Protein AF-0000000068601979 (afdb_homodimer)

Radius of gyration: 23.64 Å; Cα contacts (8 Å, |Δi|>4): 705; chains: 2; bounding box: 54×87×66 Å

Organism: Ostreococcus tauri (NCBI:txid70448)

Nearest PDB structures (foldseek):
  5e9t-assembly1_A  TM=6.231E-01  e=7.386E-01  Streptococcus gordonii
  7tif-assembly1_A  TM=6.369E-01  e=4.842E+00  Saccharomyces cerevisiae
  2af5-assembly1_A  TM=5.342E-01  e=9.063E+00  Borreliella burgdorferi
  7mni-assembly2_C  TM=3.123E-01  e=6.222E+00  Homo sapiens
  5ft1-assembly3_K  TM=1.412E-01  e=2.144E+00  Phikzvirus phiKZ

Secondary structure (DSSP, 8-state):
--------------HHHHHHHHHTTPBTT-HHHHHHHHHHHHHHHS--GGGEEEETTTEEEEEEGGGTEEEEEETTEEEEEEEE-TT-SSSPPPP-SPPSSTT--TT-BHHHHHHHH-S-SEEEEETTEEEEEEGGGTEEEEES-SSTT-TTPBEEEEEEE-TT--/--------------HHHHHHHHHTTPBTT-HHHHHHHHHHHHHHHS--GGGEEEETTTEEEEEEGGGTEEEEEETTEEEEEEEE-TT-SSSPPPP-SPPSSTT--TT-BHHHHHHHH-S-SEEEEETTEEEEEEGGGTEEEEES-SSTT-TTPBEEEEEEE-TT--

Foldseek 3Di:
DPPPPPVPPPPPDDQLRVLVVQPVPPDDPDPSVVSNVVVVLVVLQPQDPVQWDDDPDFWIWGDRQAQQWIFIGGNNHTFKIKGFDCPAPPNHDHHDDDDPFPQDDQFDFQLSCCVRPNAAPDKDDADQWIKGHRLCQQKMWIWRDRDPVCRRTGTGMMMGGDSPDD/DPPPPPVPPPPPDDQLRVLVVQPVPPDDPDPSVVSNVVVVLVVLLPQDPPQWDDDPDFWIWRDRQAQQWIFIGGNNHTFKIKGFDCPAPPNHDHHDDDDPFPQDDQFDFQLSCCVRPNAAPDKDDADQWIKGHRLCQQKMWIWRDRDPVCRRTGTGMMMGGDSPDD

Structure (mmCIF, N/CA/C/O backbone):
data_AF-0000000068601979-model_v1
#
loop_
_entity.id
_entity.type
_entity.pdbx_description
1 polymer 'Unnamed product'
#
loop_
_atom_site.group_PDB
_atom_site.id
_atom_site.type_symbol
_atom_site.label_atom_id
_atom_site.label_alt_id
_atom_site.label_comp_id
_atom_site.label_asym_id
_atom_site.label_entity_id
_atom_site.label_seq_id
_atom_site.pdbx_PDB_ins_code
_atom_site.Cartn_x
_atom_site.Cartn_y
_atom_site.Cartn_z
_atom_site.occupancy
_atom_site.B_iso_or_equiv
_atom_site.auth_seq_id
_atom_site.auth_comp_id
_atom_site.auth_asym_id
_atom_site.auth_atom_id
_atom_site.pdbx_PDB_model_num
ATOM 1 N N . MET A 1 1 ? 12.945 53.031 0.094 1 30.19 1 MET A N 1
ATOM 2 C CA . MET A 1 1 ? 13.641 51.781 -0.187 1 30.19 1 MET A CA 1
ATOM 3 C C . MET A 1 1 ? 12.664 50.594 -0.219 1 30.19 1 MET A C 1
ATOM 5 O O . MET A 1 1 ? 12.008 50.312 0.781 1 30.19 1 MET A O 1
ATOM 9 N N . GLU A 1 2 ? 12.008 50.219 -1.319 1 33.97 2 GLU A N 1
ATOM 10 C CA . GLU A 1 2 ? 10.938 49.25 -1.507 1 33.97 2 GLU A CA 1
ATOM 11 C C . GLU A 1 2 ? 11.43 47.844 -1.188 1 33.97 2 GLU A C 1
ATOM 13 O O . GLU A 1 2 ? 12.477 47.406 -1.682 1 33.97 2 GLU A O 1
ATOM 18 N N . LEU A 1 3 ? 11.242 47.344 0.011 1 37.44 3 LEU A N 1
ATOM 19 C CA . LEU A 1 3 ? 11.734 46.031 0.448 1 37.44 3 LEU A CA 1
ATOM 20 C C . LEU A 1 3 ? 11.336 44.938 -0.545 1 37.44 3 LEU A C 1
ATOM 22 O O . LEU A 1 3 ? 10.211 44.938 -1.045 1 37.44 3 LEU A O 1
ATOM 26 N N . PRO A 1 4 ? 12.273 44.438 -1.347 1 39.09 4 PRO A N 1
ATOM 27 C CA . PRO A 1 4 ? 11.938 43.406 -2.334 1 39.09 4 PRO A CA 1
ATOM 28 C C . PRO A 1 4 ? 11.094 42.281 -1.746 1 39.09 4 PRO A C 1
ATOM 30 O O . PRO A 1 4 ? 11.258 41.906 -0.58 1 39.09 4 PRO A O 1
ATOM 33 N N . SER A 1 5 ? 9.789 42.219 -2.018 1 35.78 5 SER A N 1
ATOM 34 C CA . SER A 1 5 ? 8.812 41.219 -1.661 1 35.78 5 SER A CA 1
ATOM 35 C C . SER A 1 5 ? 9.344 39.812 -1.979 1 35.78 5 SER A C 1
ATOM 37 O O . SER A 1 5 ? 9.461 39.438 -3.148 1 35.78 5 SER A O 1
ATOM 39 N N . THR A 1 6 ? 10.57 39.469 -1.512 1 39.44 6 THR A N 1
ATOM 40 C CA . THR A 1 6 ? 11.047 38.094 -1.752 1 39.44 6 THR A CA 1
ATOM 41 C C . THR A 1 6 ? 9.906 37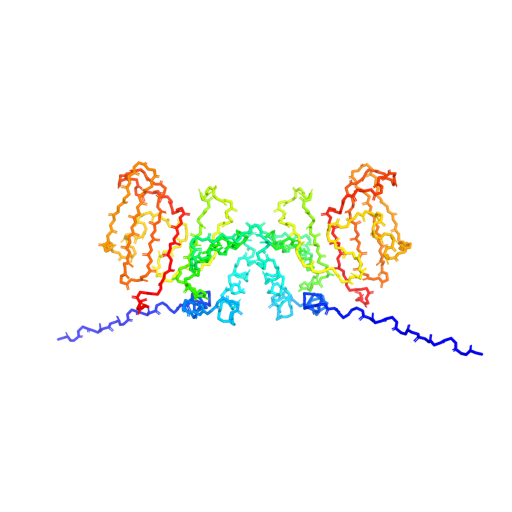.094 -1.61 1 39.44 6 THR A C 1
ATOM 43 O O . THR A 1 6 ? 9.367 36.906 -0.518 1 39.44 6 THR A O 1
ATOM 46 N N . SER A 1 7 ? 8.984 37.094 -2.527 1 38.97 7 SER A N 1
ATOM 47 C CA . SER A 1 7 ? 7.926 36.094 -2.639 1 38.97 7 SER A CA 1
ATOM 48 C C . SER A 1 7 ? 8.43 34.719 -2.266 1 38.97 7 SER A C 1
ATOM 50 O O . SER A 1 7 ? 9.375 34.188 -2.875 1 38.97 7 SER A O 1
ATOM 52 N N . GLU A 1 8 ? 8.57 34.344 -1.036 1 42.28 8 GLU A N 1
ATOM 53 C CA . GLU A 1 8 ? 8.961 33.031 -0.543 1 42.28 8 GLU A CA 1
ATOM 54 C C . GLU A 1 8 ? 8.414 31.922 -1.446 1 42.28 8 GLU A C 1
ATOM 56 O O . GLU A 1 8 ? 7.277 32 -1.905 1 42.28 8 GLU A O 1
ATOM 61 N N . PRO A 1 9 ? 9.18 31.297 -2.242 1 42.47 9 PRO A N 1
ATOM 62 C CA . PRO A 1 9 ? 8.758 30.219 -3.152 1 42.47 9 PRO A CA 1
ATOM 63 C C . PRO A 1 9 ? 7.645 29.359 -2.576 1 42.47 9 PRO A C 1
ATOM 65 O O . PRO A 1 9 ? 7.707 28.953 -1.41 1 42.47 9 PRO A O 1
ATOM 68 N N . VAL A 1 10 ? 6.363 29.656 -2.863 1 45.38 10 VAL A N 1
ATOM 69 C CA . VAL A 1 10 ? 5.219 28.797 -2.557 1 45.38 10 VAL A CA 1
ATOM 70 C C . VAL A 1 10 ? 5.605 27.328 -2.719 1 45.38 10 VAL A C 1
ATOM 72 O O . VAL A 1 10 ? 6.047 26.922 -3.791 1 45.38 10 VAL A O 1
ATOM 75 N N . GLU A 1 11 ? 6.32 26.734 -1.809 1 56.5 11 GLU A N 1
ATOM 76 C CA . GLU A 1 11 ? 6.664 25.312 -1.832 1 56.5 11 GLU A CA 1
ATOM 77 C C . GLU A 1 11 ? 5.637 24.516 -2.625 1 56.5 11 GLU A C 1
ATOM 79 O O . GLU A 1 11 ? 4.438 24.594 -2.357 1 56.5 11 GLU A O 1
ATOM 84 N N . ARG A 1 12 ? 5.906 24.281 -3.867 1 70.81 12 ARG A N 1
ATOM 85 C CA . ARG A 1 12 ? 5.137 23.547 -4.863 1 70.81 12 ARG A CA 1
ATOM 86 C C . ARG A 1 12 ? 4.668 22.203 -4.309 1 70.81 12 ARG A C 1
ATOM 88 O O . ARG A 1 12 ? 5.445 21.484 -3.676 1 70.81 12 ARG A O 1
ATOM 95 N N . ASP A 1 13 ? 3.44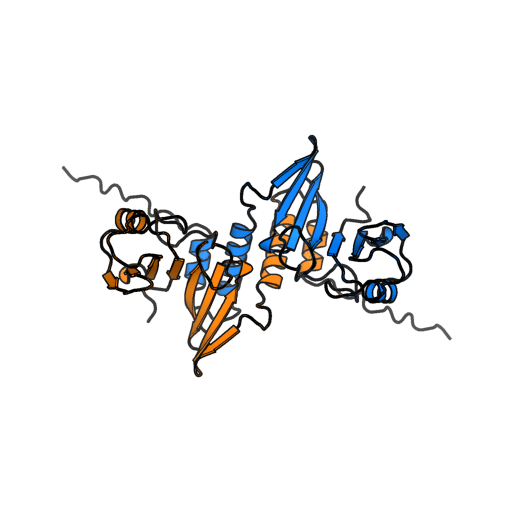9 22.094 -4.066 1 83.56 13 ASP A N 1
ATOM 96 C CA . ASP A 1 13 ? 2.822 20.828 -3.697 1 83.56 13 ASP A CA 1
ATOM 97 C C . ASP A 1 13 ? 3.412 19.672 -4.496 1 83.56 13 ASP A C 1
ATOM 99 O O . ASP A 1 13 ? 3.545 19.75 -5.719 1 83.56 13 ASP A O 1
ATOM 103 N N . GLY A 1 14 ? 3.982 18.734 -3.828 1 84.19 14 GLY A N 1
ATOM 104 C CA . GLY A 1 14 ? 4.371 17.5 -4.492 1 84.19 14 GLY A CA 1
ATOM 105 C C . GLY A 1 14 ? 3.195 16.75 -5.094 1 84.19 14 GLY A C 1
ATOM 106 O O . GLY A 1 14 ? 2.045 17.156 -4.938 1 84.19 14 GLY A O 1
ATOM 107 N N . PRO A 1 15 ? 3.514 15.688 -5.797 1 82.19 15 PRO A N 1
ATOM 108 C CA . PRO A 1 15 ? 2.463 14.945 -6.496 1 82.19 15 PRO A CA 1
ATOM 109 C C . PRO A 1 15 ? 1.38 14.43 -5.551 1 82.19 15 PRO A C 1
ATOM 111 O O . PRO A 1 15 ? 0.195 14.453 -5.895 1 82.19 15 PRO A O 1
ATOM 114 N N . VAL A 1 16 ? 1.782 13.922 -4.359 1 87.56 16 VAL A N 1
ATOM 115 C CA . VAL A 1 16 ? 0.809 13.375 -3.418 1 87.56 16 VAL A CA 1
ATOM 116 C C . VAL A 1 16 ? -0.123 14.484 -2.938 1 87.56 16 VAL A C 1
ATOM 118 O O . VAL A 1 16 ? -1.344 14.312 -2.906 1 87.56 16 VAL A O 1
ATOM 121 N N . VAL A 1 17 ? 0.504 15.664 -2.617 1 92.62 17 VAL A N 1
ATOM 122 C CA . VAL A 1 17 ? -0.285 16.781 -2.1 1 92.62 17 VAL A CA 1
ATOM 123 C C . VAL A 1 17 ? -1.221 17.297 -3.189 1 92.62 17 VAL A C 1
ATOM 125 O O . VAL A 1 17 ? -2.387 17.594 -2.924 1 92.62 17 VAL A O 1
ATOM 128 N N . ARG A 1 18 ? -0.801 17.391 -4.461 1 92.38 18 ARG A N 1
ATOM 129 C CA . ARG A 1 18 ? -1.648 17.828 -5.57 1 92.38 18 ARG A CA 1
ATOM 130 C C . ARG A 1 18 ? -2.832 16.891 -5.754 1 92.38 18 ARG A C 1
ATOM 132 O O . ARG A 1 18 ? -3.969 17.328 -5.926 1 92.38 18 ARG A O 1
ATOM 139 N N . ALA A 1 19 ? -2.572 15.625 -5.684 1 90 19 ALA A N 1
ATOM 140 C CA . ALA A 1 19 ? -3.635 14.633 -5.84 1 90 19 ALA A CA 1
ATOM 141 C C . ALA A 1 19 ? -4.609 14.688 -4.668 1 90 19 ALA A C 1
ATOM 143 O O . ALA A 1 19 ? -5.82 14.523 -4.852 1 90 19 ALA A O 1
ATOM 144 N N . LEU A 1 20 ? -4.047 14.883 -3.441 1 93.75 20 LEU A N 1
ATOM 145 C CA . LEU A 1 20 ? -4.883 15 -2.252 1 93.75 20 LEU A CA 1
ATOM 146 C C . LEU A 1 20 ? -5.871 16.156 -2.395 1 93.75 20 LEU A C 1
ATOM 148 O O . LEU A 1 20 ? -7.07 15.977 -2.168 1 93.75 20 LEU A O 1
ATOM 152 N N . ARG A 1 21 ? -5.352 17.281 -2.768 1 94.25 21 ARG A N 1
ATOM 153 C CA . ARG A 1 21 ? -6.195 18.453 -2.891 1 94.25 21 ARG A CA 1
ATOM 154 C C . ARG A 1 21 ? -7.27 18.25 -3.953 1 94.25 21 ARG A C 1
ATOM 156 O O . ARG A 1 21 ? -8.406 18.703 -3.787 1 94.25 21 ARG A O 1
ATOM 163 N N . ARG A 1 22 ? -6.941 17.562 -5.039 1 92.94 22 ARG A N 1
ATOM 164 C CA . ARG A 1 22 ? -7.902 17.281 -6.102 1 92.94 22 ARG A CA 1
ATOM 165 C C . ARG A 1 22 ? -8.961 16.297 -5.633 1 92.94 22 ARG A C 1
ATOM 167 O O . ARG A 1 22 ? -10.094 16.328 -6.105 1 92.94 22 ARG A O 1
ATOM 174 N N . ALA A 1 23 ? -8.578 15.453 -4.719 1 92.44 23 ALA A N 1
ATOM 175 C CA . ALA A 1 23 ? -9.469 14.406 -4.246 1 92.44 23 ALA A CA 1
ATOM 176 C C . ALA A 1 23 ? -10.516 14.961 -3.285 1 92.44 23 ALA A C 1
ATOM 178 O O . ALA A 1 23 ? -11.648 14.477 -3.23 1 92.44 23 ALA A O 1
ATOM 179 N N . LEU A 1 24 ? -10.039 16.016 -2.479 1 94.69 24 LEU A N 1
ATOM 180 C CA . LEU A 1 24 ? -10.984 16.594 -1.522 1 94.69 24 LEU A CA 1
ATOM 181 C C . LEU A 1 24 ? -12.18 17.203 -2.238 1 94.69 24 LEU A C 1
ATOM 183 O O . LEU A 1 24 ? -12.023 18 -3.168 1 94.69 24 LEU A O 1
ATOM 187 N N . GLY A 1 25 ? -13.375 16.734 -1.914 1 93.75 25 GLY A N 1
ATOM 188 C CA . GLY A 1 25 ? -14.609 17.188 -2.533 1 93.75 25 GLY A CA 1
ATOM 189 C C . GLY A 1 25 ? -15.07 16.297 -3.672 1 93.75 25 GLY A C 1
ATOM 190 O O . GLY A 1 25 ? -16.156 16.5 -4.227 1 93.75 25 GLY A O 1
ATOM 191 N N . ALA A 1 26 ? -14.344 15.344 -4.082 1 91.94 26 ALA A N 1
ATOM 192 C CA . ALA A 1 26 ? -14.68 14.438 -5.176 1 91.94 26 ALA A CA 1
ATOM 193 C C . ALA A 1 26 ? -15.445 13.219 -4.66 1 91.94 26 ALA A C 1
ATOM 195 O O . ALA A 1 26 ? -15.398 12.906 -3.467 1 91.94 26 ALA A O 1
ATOM 196 N N . ARG A 1 27 ? -16.281 12.539 -5.473 1 91.19 27 ARG A N 1
ATOM 197 C CA . ARG A 1 27 ? -17.062 11.352 -5.133 1 91.19 27 ARG A CA 1
ATOM 198 C C . ARG A 1 27 ? -16.156 10.164 -4.844 1 91.19 27 ARG A C 1
ATOM 200 O O . ARG A 1 27 ? -15.055 10.07 -5.395 1 91.19 27 ARG A O 1
ATOM 207 N N . GLU A 1 28 ? -16.844 9.289 -4.082 1 83.88 28 GLU A N 1
ATOM 208 C CA . GLU A 1 28 ? -16.141 8.031 -3.822 1 83.88 28 GLU A CA 1
ATOM 209 C C . GLU A 1 28 ? -15.852 7.285 -5.117 1 83.88 28 GLU A C 1
ATOM 211 O O . GLU A 1 28 ? -16.672 7.285 -6.043 1 83.88 28 GLU A O 1
ATOM 216 N N . ASN A 1 29 ? -14.812 6.82 -5.473 1 77.62 29 ASN A N 1
ATOM 217 C CA . ASN A 1 29 ? -14.367 6.016 -6.602 1 77.62 29 ASN A CA 1
ATOM 218 C C . ASN A 1 29 ? -14.141 6.871 -7.848 1 77.62 29 ASN A C 1
ATOM 220 O O . ASN A 1 29 ? -14.047 6.344 -8.961 1 77.62 29 ASN A O 1
ATOM 224 N N . SER A 1 30 ? -14.211 8.195 -7.691 1 85 30 SER A N 1
ATOM 225 C CA . SER A 1 30 ? -13.844 9.078 -8.789 1 85 30 SER A CA 1
ATOM 226 C C . SER A 1 30 ? -12.375 8.922 -9.172 1 85 30 SER A C 1
ATOM 228 O O . SER A 1 30 ? -11.594 8.344 -8.406 1 85 30 SER A O 1
ATOM 230 N N . GLU A 1 31 ? -12.031 9.43 -10.305 1 82.06 31 GLU A N 1
ATOM 231 C CA . GLU A 1 31 ? -10.641 9.422 -10.75 1 82.06 31 GLU A CA 1
ATOM 232 C C . GLU A 1 31 ? -9.75 10.227 -9.805 1 82.06 31 GLU A C 1
ATOM 234 O O . GLU A 1 31 ? -8.586 9.883 -9.586 1 82.06 31 GLU A O 1
ATOM 239 N N . GLU A 1 32 ? -10.305 11.297 -9.242 1 87.62 32 GLU A N 1
ATOM 240 C CA . GLU A 1 32 ? -9.547 12.148 -8.328 1 87.62 32 GLU A CA 1
ATOM 241 C C . GLU A 1 32 ? -9.141 11.383 -7.07 1 87.62 32 GLU A C 1
ATOM 243 O O . GLU A 1 32 ? -7.984 11.438 -6.652 1 87.62 32 GLU A O 1
ATOM 248 N N . VAL A 1 33 ? -10.133 10.664 -6.523 1 87.12 33 VAL A N 1
ATOM 249 C CA . VAL A 1 33 ? -9.859 9.898 -5.309 1 87.12 33 VAL A CA 1
ATOM 250 C C . VAL A 1 33 ? -8.914 8.742 -5.625 1 87.12 33 VAL A C 1
ATOM 252 O O . VAL A 1 33 ? -7.961 8.492 -4.887 1 87.12 33 VAL A O 1
ATOM 255 N N . LEU A 1 34 ? -9.109 8.094 -6.723 1 79.44 34 LEU A N 1
ATOM 256 C CA . LEU A 1 34 ? -8.258 6.98 -7.121 1 79.44 34 LEU A CA 1
ATOM 257 C C . LEU A 1 34 ? -6.844 7.457 -7.422 1 79.44 34 LEU A C 1
ATOM 259 O O . LEU A 1 34 ? -5.871 6.766 -7.109 1 79.44 34 LEU A O 1
ATOM 263 N N . ASP A 1 35 ? -6.668 8.633 -8.016 1 80.12 35 ASP A N 1
ATOM 264 C CA . ASP A 1 35 ? -5.359 9.219 -8.289 1 80.12 35 ASP A CA 1
ATOM 265 C C . ASP A 1 35 ? -4.594 9.477 -6.992 1 80.12 35 ASP A C 1
ATOM 267 O O . ASP A 1 35 ? -3.379 9.297 -6.934 1 80.12 35 ASP A O 1
ATOM 271 N N . PHE A 1 36 ? -5.266 9.961 -5.996 1 85.69 36 PHE A N 1
ATOM 272 C CA . PHE A 1 36 ? -4.633 10.195 -4.703 1 85.69 36 PHE A CA 1
ATOM 273 C C . PHE A 1 36 ? -4.109 8.883 -4.117 1 85.69 36 PHE A C 1
ATOM 275 O O . PHE A 1 36 ? -2.955 8.805 -3.695 1 85.69 36 PHE A O 1
ATOM 282 N N . LEU A 1 37 ? -4.996 7.871 -4.125 1 81.06 37 LEU A N 1
ATOM 283 C CA . LEU A 1 37 ? -4.594 6.578 -3.59 1 81.06 37 LEU A CA 1
ATOM 284 C C . LEU A 1 37 ? -3.408 6.012 -4.367 1 81.06 37 LEU A C 1
ATOM 286 O O . LEU A 1 37 ? -2.486 5.445 -3.775 1 81.06 37 LEU A O 1
ATOM 290 N N . ARG A 1 38 ? -3.434 6.246 -5.621 1 75.38 38 ARG A N 1
ATOM 291 C CA . ARG A 1 38 ? -2.32 5.805 -6.457 1 75.38 38 ARG A CA 1
ATOM 292 C C . ARG A 1 38 ? -1.04 6.555 -6.105 1 75.38 38 ARG A C 1
ATOM 294 O O . ARG A 1 38 ? 0.023 5.949 -5.965 1 75.38 38 ARG A O 1
ATOM 301 N N . ALA A 1 39 ? -1.09 7.879 -6.039 1 77.81 39 ALA A N 1
ATOM 302 C CA . ALA A 1 39 ? 0.073 8.695 -5.699 1 77.81 39 ALA A CA 1
ATOM 303 C C . ALA A 1 39 ? 0.667 8.273 -4.359 1 77.81 39 ALA A C 1
ATOM 305 O O . ALA A 1 39 ? 1.889 8.18 -4.215 1 77.81 39 ALA A O 1
ATOM 306 N N . LEU A 1 40 ? -0.199 8.07 -3.387 1 78.56 40 LEU A N 1
ATOM 307 C CA . LEU A 1 40 ? 0.245 7.645 -2.064 1 78.56 40 LEU A CA 1
ATOM 308 C C . LEU A 1 40 ? 0.924 6.281 -2.133 1 78.56 40 LEU A C 1
ATOM 310 O O . LEU A 1 40 ? 1.942 6.055 -1.476 1 78.56 40 LEU A O 1
ATOM 314 N N . SER A 1 41 ? 0.29 5.402 -2.871 1 72.5 41 SER A N 1
ATOM 315 C CA . SER A 1 41 ? 0.84 4.059 -3.014 1 72.5 41 SER A CA 1
ATOM 316 C C . SER A 1 41 ? 2.254 4.098 -3.584 1 72.5 41 SER A C 1
ATOM 318 O O . SER A 1 41 ? 3.129 3.352 -3.139 1 72.5 41 SER A O 1
ATOM 320 N N . VAL A 1 42 ? 2.391 4.926 -4.535 1 67.25 42 VAL A N 1
ATOM 321 C CA . VAL A 1 42 ? 3.701 5.062 -5.164 1 67.25 42 VAL A CA 1
ATOM 322 C C . VAL A 1 42 ? 4.695 5.641 -4.156 1 67.25 42 VAL A C 1
ATOM 324 O O . VAL A 1 42 ? 5.832 5.176 -4.062 1 67.25 42 VAL A O 1
ATOM 327 N N . SER A 1 43 ? 4.227 6.633 -3.473 1 67.62 43 SER A N 1
ATOM 328 C CA . SER A 1 43 ? 5.09 7.266 -2.48 1 67.62 43 SER A CA 1
ATOM 329 C C . SER A 1 43 ? 5.477 6.289 -1.377 1 67.62 43 SER A C 1
ATOM 331 O O . SER A 1 43 ? 6.598 6.324 -0.872 1 67.62 43 SER A O 1
ATOM 333 N N . SER A 1 44 ? 4.449 5.531 -1 1 66.44 44 SER A N 1
ATOM 334 C CA . SER A 1 44 ? 4.668 4.57 0.074 1 66.44 44 SER A CA 1
ATOM 335 C C . SER A 1 44 ? 5.57 3.428 -0.383 1 66.44 44 SER A C 1
ATOM 337 O O . SER A 1 44 ? 6.234 2.789 0.435 1 66.44 44 SER A O 1
ATOM 339 N N . SER A 1 45 ? 5.301 2.955 -1.621 1 57.91 45 SER A N 1
ATOM 340 C CA . SER A 1 45 ? 6.117 1.87 -2.156 1 57.91 45 SER A CA 1
ATOM 341 C C . SER A 1 45 ? 7.578 2.285 -2.277 1 57.91 45 SER A C 1
ATOM 343 O O . SER A 1 45 ? 8.469 1.433 -2.354 1 57.91 45 SER A O 1
ATOM 345 N N . VAL A 1 46 ? 7.691 3.619 -2.613 1 48.78 46 VAL A N 1
ATOM 346 C CA . VAL A 1 46 ? 9.094 4.02 -2.654 1 48.78 46 VAL A CA 1
ATOM 347 C C . VAL A 1 46 ? 9.773 3.672 -1.329 1 48.78 46 VAL A C 1
ATOM 349 O O . VAL A 1 46 ? 9.336 4.129 -0.268 1 48.78 46 VAL A O 1
ATOM 352 N N . ALA A 1 47 ? 10.094 2.346 -1.296 1 46.84 47 ALA A N 1
ATOM 353 C CA . ALA A 1 47 ? 10.797 1.526 -0.31 1 46.84 47 ALA A CA 1
ATOM 354 C C . ALA A 1 47 ? 11.625 2.393 0.635 1 46.84 47 ALA A C 1
ATOM 356 O O . ALA A 1 47 ? 12.422 3.219 0.19 1 46.84 47 ALA A O 1
ATOM 357 N N . GLY A 1 48 ? 11.023 2.816 1.595 1 47.56 48 GLY A N 1
ATOM 358 C CA . GLY A 1 48 ? 12.078 3.336 2.459 1 47.56 48 GLY A CA 1
ATOM 359 C C . GLY A 1 48 ? 13.383 2.57 2.34 1 47.56 48 GLY A C 1
ATOM 360 O O . GLY A 1 48 ? 13.43 1.505 1.721 1 47.56 48 GLY A O 1
ATOM 361 N N . GLU A 1 49 ? 14.547 3.164 2.537 1 49.12 49 GLU A N 1
ATOM 362 C CA . GLU A 1 49 ? 15.906 2.643 2.521 1 49.12 49 GLU A CA 1
ATOM 363 C C . GLU A 1 49 ? 15.945 1.191 2.99 1 49.12 49 GLU A C 1
ATOM 365 O O . GLU A 1 49 ? 16.734 0.391 2.486 1 49.12 49 GLU A O 1
ATOM 370 N N . ASP A 1 50 ? 15.055 0.768 3.877 1 53.22 50 ASP A N 1
ATOM 371 C CA . ASP A 1 50 ? 15.164 -0.521 4.555 1 53.22 50 ASP A CA 1
ATOM 372 C C . ASP A 1 50 ? 14.57 -1.641 3.703 1 53.22 50 ASP A C 1
ATOM 374 O O . ASP A 1 50 ? 14.766 -2.822 3.996 1 53.22 50 ASP A O 1
ATOM 378 N N . ASP A 1 51 ? 14.062 -1.289 2.496 1 68.81 51 ASP A N 1
ATOM 379 C CA . ASP A 1 51 ? 13.406 -2.389 1.802 1 68.81 51 ASP A CA 1
ATOM 380 C C . ASP A 1 51 ? 14.086 -2.686 0.468 1 68.81 51 ASP A C 1
ATOM 382 O O . ASP A 1 51 ? 13.43 -3.123 -0.484 1 68.81 51 ASP A O 1
ATOM 386 N N . ARG A 1 52 ? 15.461 -2.264 0.481 1 79.31 52 ARG A N 1
ATOM 387 C CA . ARG A 1 52 ? 16.266 -2.633 -0.681 1 79.31 52 ARG A CA 1
ATOM 388 C C . ARG A 1 52 ? 17.469 -3.469 -0.27 1 79.31 52 ARG A C 1
ATOM 390 O O . ARG A 1 52 ? 18.188 -3.113 0.667 1 79.31 52 ARG A O 1
ATOM 397 N N . LYS A 1 53 ? 17.703 -4.648 -0.847 1 82.94 53 LYS A N 1
ATOM 398 C CA . LYS A 1 53 ? 18.828 -5.531 -0.596 1 82.94 53 LYS A CA 1
ATOM 399 C C . LYS A 1 53 ? 19.516 -5.93 -1.9 1 82.94 53 LYS A C 1
ATOM 401 O O . LYS A 1 53 ? 18.859 -6.375 -2.842 1 82.94 53 LYS A O 1
ATOM 406 N N . THR A 1 54 ? 20.766 -5.645 -1.958 1 86.88 54 THR A N 1
ATOM 407 C CA . THR A 1 54 ? 21.531 -6.012 -3.143 1 86.88 54 THR A CA 1
ATOM 408 C C . THR A 1 54 ? 22.469 -7.176 -2.838 1 86.88 54 THR A C 1
ATOM 410 O O . THR A 1 54 ? 23.125 -7.191 -1.796 1 86.88 54 THR A O 1
ATOM 413 N N . PHE A 1 55 ? 22.406 -8.195 -3.654 1 86.25 55 PHE A N 1
ATOM 414 C CA . PHE A 1 55 ? 23.281 -9.344 -3.582 1 86.25 55 PHE A CA 1
ATOM 415 C C . PHE A 1 55 ? 24.234 -9.383 -4.777 1 86.25 55 PHE A C 1
ATOM 417 O O . PHE A 1 55 ? 23.781 -9.391 -5.93 1 86.25 55 PHE A O 1
ATOM 424 N N . GLY A 1 56 ? 25.531 -9.406 -4.461 1 89.94 56 GLY A N 1
ATOM 425 C CA . GLY A 1 56 ? 26.484 -9.281 -5.555 1 89.94 56 GLY A CA 1
ATOM 426 C C . GLY A 1 56 ? 26.438 -7.926 -6.238 1 89.94 56 GLY A C 1
ATOM 427 O O . GLY A 1 56 ? 26.312 -6.895 -5.574 1 89.94 56 GLY A O 1
ATOM 428 N N . THR A 1 57 ? 26.75 -7.992 -7.516 1 88.94 57 THR A N 1
ATOM 429 C CA . THR A 1 57 ? 26.812 -6.723 -8.227 1 88.94 57 THR A CA 1
ATOM 430 C C . THR A 1 57 ? 25.594 -6.543 -9.133 1 88.94 57 THR A C 1
ATOM 432 O O . THR A 1 57 ? 25.375 -5.461 -9.68 1 88.94 57 THR A O 1
ATOM 435 N N . THR A 1 58 ? 24.75 -7.605 -9.156 1 91.44 58 THR A N 1
ATOM 436 C CA . THR A 1 58 ? 23.766 -7.504 -10.234 1 91.44 58 THR A CA 1
ATOM 437 C C . THR A 1 58 ? 22.344 -7.66 -9.695 1 91.44 58 THR A C 1
ATOM 439 O O . THR A 1 58 ? 21.391 -7.164 -10.297 1 91.44 58 THR A O 1
ATOM 442 N N . THR A 1 59 ? 22.266 -8.398 -8.516 1 92.12 59 THR A N 1
ATOM 443 C CA . THR A 1 59 ? 20.938 -8.766 -8.047 1 92.12 59 THR A CA 1
ATOM 444 C C . THR A 1 59 ? 20.453 -7.824 -6.945 1 92.12 59 THR A C 1
ATOM 446 O O . THR A 1 59 ? 21.125 -7.684 -5.918 1 92.12 59 THR A O 1
ATOM 449 N N . THR A 1 60 ? 19.391 -7.098 -7.188 1 91.06 60 THR A N 1
ATOM 450 C CA . THR A 1 60 ? 18.812 -6.188 -6.207 1 91.06 60 THR A CA 1
ATOM 451 C C . THR A 1 60 ? 17.359 -6.539 -5.934 1 91.06 60 THR A C 1
ATOM 453 O O . THR A 1 60 ? 16.578 -6.766 -6.863 1 91.06 60 THR A O 1
ATOM 456 N N . TYR A 1 61 ? 16.984 -6.672 -4.668 1 91.38 61 TYR A N 1
ATOM 457 C CA . TYR A 1 61 ? 15.602 -6.809 -4.234 1 91.38 61 TYR A CA 1
ATOM 458 C C . TYR A 1 61 ? 15.062 -5.484 -3.709 1 91.38 61 TYR A C 1
ATOM 460 O O . TYR A 1 61 ? 15.695 -4.832 -2.877 1 91.38 61 TYR A O 1
ATOM 468 N N . VAL A 1 62 ? 13.969 -5.047 -4.25 1 86.62 62 VAL A N 1
ATOM 469 C CA . VAL A 1 62 ? 13.203 -3.924 -3.727 1 86.62 62 VAL A CA 1
ATOM 470 C C . VAL A 1 62 ? 11.906 -4.43 -3.098 1 86.62 62 VAL A C 1
ATOM 472 O O . VAL A 1 62 ? 11.023 -4.934 -3.797 1 86.62 62 VAL A O 1
ATOM 475 N N . ASN A 1 63 ? 11.75 -4.289 -1.768 1 86.5 63 ASN A N 1
ATOM 476 C CA . ASN A 1 63 ? 10.641 -4.844 -1.001 1 86.5 63 ASN A CA 1
ATOM 477 C C . ASN A 1 63 ? 9.539 -3.814 -0.782 1 86.5 63 ASN A C 1
ATOM 479 O O . ASN A 1 63 ? 9.781 -2.756 -0.198 1 86.5 63 ASN A O 1
ATOM 483 N N . HIS A 1 64 ? 8.375 -4.137 -1.355 1 82.38 64 HIS A N 1
ATOM 484 C CA . HIS A 1 64 ? 7.148 -3.396 -1.09 1 82.38 64 HIS A CA 1
ATOM 485 C C . HIS A 1 64 ? 6.238 -4.164 -0.136 1 82.38 64 HIS A C 1
ATOM 487 O O . HIS A 1 64 ? 5.203 -4.691 -0.55 1 82.38 64 HIS A O 1
ATOM 493 N N . ARG A 1 65 ? 6.578 -4.137 1.151 1 80.94 65 ARG A N 1
ATOM 494 C CA . ARG A 1 65 ? 5.91 -4.969 2.148 1 80.94 65 ARG A CA 1
ATOM 495 C C . ARG A 1 65 ? 4.441 -4.59 2.279 1 80.94 65 ARG A C 1
ATOM 497 O O . ARG A 1 65 ? 3.59 -5.457 2.502 1 80.94 65 ARG A O 1
ATOM 504 N N . ASN A 1 66 ? 4.199 -3.354 2.006 1 75.69 66 ASN A N 1
ATOM 505 C CA . ASN A 1 66 ? 2.83 -2.873 2.133 1 75.69 66 ASN A CA 1
ATOM 506 C C . ASN A 1 66 ? 1.969 -3.312 0.951 1 75.69 66 ASN A C 1
ATOM 508 O O . ASN A 1 66 ? 0.741 -3.225 1.005 1 75.69 66 ASN A O 1
ATOM 512 N N . LEU A 1 67 ? 2.555 -3.797 -0.092 1 78.06 67 LEU A N 1
ATOM 513 C CA . LEU A 1 67 ? 1.827 -4.297 -1.252 1 78.06 67 LEU A CA 1
ATOM 514 C C . LEU A 1 67 ? 1.935 -5.816 -1.349 1 78.06 67 LEU A C 1
ATOM 516 O O . LEU A 1 67 ? 1.368 -6.426 -2.258 1 78.06 67 LEU A O 1
ATOM 520 N N . GLY A 1 68 ? 2.727 -6.426 -0.415 1 83.94 68 GLY A N 1
ATOM 521 C CA . GLY A 1 68 ? 2.859 -7.875 -0.382 1 83.94 68 GLY A CA 1
ATOM 522 C C . GLY A 1 68 ? 3.789 -8.414 -1.452 1 83.94 68 GLY A C 1
ATOM 523 O O . GLY A 1 68 ? 3.627 -9.547 -1.909 1 83.94 68 GLY A O 1
ATOM 524 N N . VAL A 1 69 ? 4.734 -7.516 -1.942 1 90.44 69 VAL A N 1
ATOM 525 C CA . VAL A 1 69 ? 5.582 -8.031 -3.014 1 90.44 69 VAL A CA 1
ATOM 526 C C . VAL A 1 69 ? 7.031 -7.633 -2.76 1 90.44 69 VAL A C 1
ATOM 528 O O . VAL A 1 69 ? 7.301 -6.574 -2.184 1 90.44 69 VAL A O 1
ATOM 531 N N . SER A 1 70 ? 7.934 -8.484 -3.16 1 90.75 70 SER A N 1
ATOM 532 C CA . SER A 1 70 ? 9.352 -8.195 -3.375 1 90.75 70 SER A CA 1
ATOM 533 C C . SER A 1 70 ? 9.711 -8.297 -4.852 1 90.75 70 SER A C 1
ATOM 535 O O . SER A 1 70 ? 9.359 -9.266 -5.523 1 90.75 70 SER A O 1
ATOM 537 N N . MET A 1 71 ? 10.344 -7.266 -5.379 1 92.31 71 MET A N 1
ATOM 538 C CA . MET A 1 71 ? 10.75 -7.242 -6.781 1 92.31 71 MET A CA 1
ATOM 539 C C . MET A 1 71 ? 12.25 -7.484 -6.918 1 92.31 71 MET A C 1
ATOM 541 O O . MET A 1 71 ? 13.055 -6.742 -6.348 1 92.31 71 MET A O 1
ATOM 545 N N . CYS A 1 72 ? 12.609 -8.5 -7.633 1 94.06 72 CYS A N 1
ATOM 546 C CA . CYS A 1 72 ? 14.008 -8.852 -7.887 1 94.06 72 CYS A CA 1
ATOM 547 C C . CYS A 1 72 ? 14.469 -8.312 -9.234 1 94.06 72 CYS A C 1
ATOM 549 O O . CYS A 1 72 ? 13.945 -8.695 -10.273 1 94.06 72 CYS A O 1
ATOM 551 N N . PHE A 1 73 ? 15.422 -7.402 -9.172 1 92.81 73 PHE A N 1
ATOM 552 C CA . PHE A 1 73 ? 16.016 -6.84 -10.375 1 92.81 73 PHE A CA 1
ATOM 553 C C . PHE A 1 73 ? 17.391 -7.453 -10.641 1 92.81 73 PHE A C 1
ATOM 555 O O . PHE A 1 73 ? 18.234 -7.516 -9.742 1 92.81 73 PHE A O 1
ATOM 562 N N . GLU A 1 74 ? 17.562 -8.062 -11.82 1 92.06 74 GLU A N 1
ATOM 563 C CA . GLU A 1 74 ? 18.859 -8.539 -12.328 1 92.06 74 GLU A CA 1
ATOM 564 C C . GLU A 1 74 ? 19.422 -7.578 -13.359 1 92.06 74 GLU A C 1
ATOM 566 O O . GLU A 1 74 ? 18.812 -7.344 -14.406 1 92.06 74 GLU A O 1
ATOM 571 N N . ASN A 1 75 ? 20.594 -6.988 -13.023 1 92.62 75 ASN A N 1
ATOM 572 C CA . ASN A 1 75 ? 21.203 -5.992 -13.891 1 92.62 75 ASN A CA 1
ATOM 573 C C . ASN A 1 75 ? 20.25 -4.852 -14.211 1 92.62 75 ASN A C 1
ATOM 575 O O . ASN A 1 75 ? 20.125 -4.445 -15.367 1 92.62 75 ASN A O 1
ATOM 579 N N . GLY A 1 76 ? 19.5 -4.57 -13.195 1 89.81 76 GLY A N 1
ATOM 580 C CA . GLY A 1 76 ? 18.656 -3.391 -13.273 1 89.81 76 GLY A CA 1
ATOM 581 C C . GLY A 1 76 ? 17.312 -3.66 -13.938 1 89.81 76 GLY A C 1
ATOM 582 O O . GLY A 1 76 ? 16.484 -2.764 -14.047 1 89.81 76 GLY A O 1
ATOM 583 N N . THR A 1 77 ? 17.109 -4.938 -14.352 1 93.56 77 THR A N 1
ATOM 584 C CA . THR A 1 77 ? 15.844 -5.289 -14.992 1 93.56 77 THR A CA 1
ATOM 585 C C . THR A 1 77 ? 15.047 -6.258 -14.117 1 93.56 77 THR A C 1
ATOM 587 O O . THR A 1 77 ? 15.617 -7.148 -13.492 1 93.56 77 THR A O 1
ATOM 590 N N . LEU A 1 78 ? 13.711 -6.027 -14.109 1 93.75 78 LEU A N 1
ATOM 591 C CA . LEU A 1 78 ? 12.859 -6.859 -13.266 1 93.75 78 LEU A CA 1
ATOM 592 C C . LEU A 1 78 ? 12.859 -8.305 -13.75 1 93.75 78 LEU A C 1
ATOM 594 O O . LEU A 1 78 ? 12.438 -8.594 -14.867 1 93.75 78 LEU A O 1
ATOM 598 N N . ASP A 1 79 ? 13.352 -9.148 -12.945 1 95.69 79 ASP A N 1
ATOM 599 C CA . ASP A 1 79 ? 13.492 -10.562 -13.289 1 95.69 79 ASP A CA 1
ATOM 600 C C . ASP A 1 79 ? 12.344 -11.383 -12.719 1 95.69 79 ASP A C 1
ATOM 602 O O . ASP A 1 79 ? 11.805 -12.258 -13.398 1 95.69 79 ASP A O 1
ATOM 606 N N . THR A 1 80 ? 12 -11.164 -11.484 1 96.12 80 THR A N 1
ATOM 607 C CA . THR A 1 80 ? 11.023 -11.977 -10.758 1 96.12 80 THR A CA 1
ATOM 608 C C . THR A 1 80 ? 10.258 -11.133 -9.75 1 96.12 80 THR A C 1
ATOM 610 O O . THR A 1 80 ? 10.844 -10.273 -9.086 1 96.12 80 THR A O 1
ATOM 613 N N . VAL A 1 81 ? 8.977 -11.312 -9.648 1 96 81 VAL A N 1
ATOM 614 C CA . VAL A 1 81 ? 8.156 -10.766 -8.578 1 96 81 VAL A CA 1
ATOM 615 C C . VAL A 1 81 ? 7.797 -11.867 -7.582 1 96 81 VAL A C 1
ATOM 617 O O . VAL A 1 81 ? 7.332 -12.938 -7.973 1 96 81 VAL A O 1
ATOM 620 N N . HIS A 1 82 ? 8.023 -11.633 -6.352 1 96.31 82 HIS A N 1
ATOM 621 C CA . HIS A 1 82 ? 7.598 -12.516 -5.27 1 96.31 82 HIS A CA 1
ATOM 622 C C . HIS A 1 82 ? 6.375 -11.945 -4.547 1 96.31 82 HIS A C 1
ATOM 624 O O . HIS A 1 82 ? 6.43 -10.844 -4 1 96.31 82 HIS A O 1
ATOM 630 N N . ALA A 1 83 ? 5.273 -12.625 -4.609 1 95.88 83 ALA A N 1
ATOM 631 C CA . ALA A 1 83 ? 4.051 -12.281 -3.891 1 95.88 83 ALA A CA 1
ATOM 632 C C . ALA A 1 83 ? 3.918 -13.102 -2.613 1 95.88 83 ALA A C 1
ATOM 634 O O . ALA A 1 83 ? 4.199 -14.305 -2.605 1 95.88 83 ALA A O 1
ATOM 635 N N . TYR A 1 84 ? 3.475 -12.477 -1.556 1 93.88 84 TYR A N 1
ATOM 636 C CA . TYR A 1 84 ? 3.49 -13.156 -0.262 1 93.88 84 TYR A CA 1
ATOM 637 C C . TYR A 1 84 ? 2.074 -13.352 0.265 1 93.88 84 TYR A C 1
ATOM 639 O O . TYR A 1 84 ? 1.221 -12.469 0.119 1 93.88 84 TYR A O 1
ATOM 647 N N . GLY A 1 85 ? 1.865 -14.508 0.847 1 92.62 85 GLY A N 1
ATOM 648 C CA . GLY A 1 85 ? 0.6 -14.82 1.493 1 92.62 85 GLY A CA 1
ATOM 649 C C . GLY A 1 85 ? 0.535 -14.352 2.934 1 92.62 85 GLY A C 1
ATOM 650 O O . GLY A 1 85 ? 1.488 -13.758 3.443 1 92.62 85 GLY A O 1
ATOM 651 N N . ARG A 1 86 ? -0.564 -14.609 3.6 1 87.31 86 ARG A N 1
ATOM 652 C CA . ARG A 1 86 ? -0.865 -14.125 4.945 1 87.31 86 ARG A CA 1
ATOM 653 C C . ARG A 1 86 ? 0.056 -14.766 5.977 1 87.31 86 ARG A C 1
ATOM 655 O O . ARG A 1 86 ? 0.319 -14.18 7.027 1 87.31 86 ARG A O 1
ATOM 662 N N . THR A 1 87 ? 0.572 -15.93 5.672 1 86.62 87 THR A N 1
ATOM 663 C CA . THR A 1 87 ? 1.339 -16.688 6.66 1 86.62 87 THR A CA 1
ATOM 664 C C . THR A 1 87 ? 2.83 -16.391 6.523 1 86.62 87 THR A C 1
ATOM 666 O O . THR A 1 87 ? 3.658 -17.047 7.156 1 86.62 87 THR A O 1
ATOM 669 N N . ASN A 1 88 ? 3.164 -15.422 5.637 1 88.38 88 ASN A N 1
ATOM 670 C CA . ASN A 1 88 ? 4.586 -15.117 5.516 1 88.38 88 ASN A CA 1
ATOM 671 C C . ASN A 1 88 ? 5.16 -14.594 6.832 1 88.38 88 ASN A C 1
ATOM 673 O O . ASN A 1 88 ? 4.43 -14.055 7.664 1 88.38 88 ASN A O 1
ATOM 677 N N . LYS A 1 89 ? 6.43 -14.773 7.027 1 82.94 89 LYS A N 1
ATOM 678 C CA . LYS A 1 89 ? 7.082 -14.398 8.273 1 82.94 89 LYS A CA 1
ATOM 679 C C . LYS A 1 89 ? 8.008 -13.203 8.07 1 82.94 89 LYS A C 1
ATOM 681 O O . LYS A 1 89 ? 8.82 -12.883 8.945 1 82.94 89 LYS A O 1
ATOM 686 N N . ASP A 1 90 ? 7.941 -12.617 6.895 1 82.12 90 ASP A N 1
ATOM 687 C CA . ASP A 1 90 ? 8.922 -11.586 6.547 1 82.12 90 ASP A CA 1
ATOM 688 C C . ASP A 1 90 ? 8.297 -10.195 6.605 1 82.12 90 ASP A C 1
ATOM 690 O O . ASP A 1 90 ? 8.891 -9.227 6.133 1 82.12 90 ASP A O 1
ATOM 694 N N . GLY A 1 91 ? 7.078 -10.141 7.105 1 77.62 91 GLY A N 1
ATOM 695 C CA . GLY A 1 91 ? 6.488 -8.844 7.395 1 77.62 91 GLY A CA 1
ATOM 696 C C . GLY A 1 91 ? 5.73 -8.258 6.219 1 77.62 91 GLY A C 1
ATOM 697 O O . GLY A 1 91 ? 5.41 -7.066 6.215 1 77.62 91 GLY A O 1
ATOM 698 N N . TYR A 1 92 ? 5.469 -9.047 5.203 1 83.31 92 TYR A N 1
ATOM 699 C CA . TYR A 1 92 ? 4.66 -8.562 4.086 1 83.31 92 TYR A CA 1
ATOM 700 C C . TYR A 1 92 ? 3.174 -8.664 4.406 1 83.31 92 TYR A C 1
ATOM 702 O O . TYR A 1 92 ? 2.73 -9.641 5.023 1 83.31 92 TYR A O 1
ATOM 710 N N . VAL A 1 93 ? 2.459 -7.598 4.031 1 76.69 93 VAL A N 1
ATOM 711 C CA . VAL A 1 93 ? 1.013 -7.781 3.98 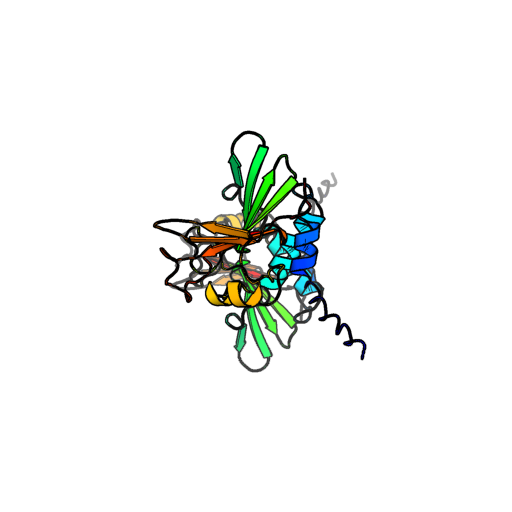1 76.69 93 VAL A CA 1
ATOM 712 C C . VAL A 1 93 ? 0.662 -8.828 2.93 1 76.69 93 VAL A C 1
ATOM 714 O O . VAL A 1 93 ? 1.433 -9.062 1.996 1 76.69 93 VAL A O 1
ATOM 717 N N . ALA A 1 94 ? -0.562 -9.461 3.061 1 84.81 94 ALA A N 1
ATOM 718 C CA . ALA A 1 94 ? -0.965 -10.461 2.078 1 84.81 94 ALA A CA 1
ATOM 719 C C . ALA A 1 94 ? -1.208 -9.828 0.712 1 84.81 94 ALA A C 1
ATOM 721 O O . ALA A 1 94 ? -1.882 -8.797 0.61 1 84.81 94 ALA A O 1
ATOM 722 N N . TYR A 1 95 ? -0.596 -10.391 -0.28 1 88.75 95 TYR A N 1
ATOM 723 C CA . TYR A 1 95 ? -0.784 -9.961 -1.66 1 88.75 95 TYR A CA 1
ATOM 724 C C . TYR A 1 95 ? -2.25 -10.047 -2.064 1 88.75 95 TYR A C 1
ATOM 726 O O . TYR A 1 95 ? -2.879 -11.094 -1.912 1 88.75 95 TYR A O 1
ATOM 734 N N . ALA A 1 96 ? -2.725 -8.914 -2.625 1 81.31 96 ALA A N 1
ATOM 735 C CA . ALA A 1 96 ? -4.152 -8.836 -2.918 1 81.31 96 ALA A CA 1
ATOM 736 C C . ALA A 1 96 ? -4.406 -8.859 -4.422 1 81.31 96 ALA A C 1
ATOM 738 O O . ALA A 1 96 ? -5.555 -8.789 -4.867 1 81.31 96 ALA A O 1
ATOM 739 N N . GLY A 1 97 ? -3.412 -8.906 -5.176 1 83.19 97 GLY A N 1
ATOM 740 C CA . GLY A 1 97 ? -3.576 -8.906 -6.621 1 83.19 97 GLY A CA 1
ATOM 741 C C . GLY A 1 97 ? -3.908 -10.273 -7.188 1 83.19 97 GLY A C 1
ATOM 742 O O . GLY A 1 97 ? -3.814 -11.281 -6.484 1 83.19 97 GLY A O 1
ATOM 743 N N . GLU A 1 98 ? -4.309 -10.219 -8.414 1 89.25 98 GLU A N 1
ATOM 744 C CA . GLU A 1 98 ? -4.52 -11.461 -9.156 1 89.25 98 GLU A CA 1
ATOM 745 C C . GLU A 1 98 ? -3.189 -12.125 -9.508 1 89.25 98 GLU A C 1
ATOM 747 O O . GLU A 1 98 ? -2.191 -11.445 -9.742 1 89.25 98 GLU A O 1
ATOM 752 N N . LEU A 1 99 ? -3.221 -13.453 -9.445 1 94 99 LEU A N 1
ATOM 753 C CA . LEU A 1 99 ? -2.082 -14.195 -9.969 1 94 99 LEU A CA 1
ATOM 754 C C . LEU A 1 99 ? -2.225 -14.414 -11.469 1 94 99 LEU A C 1
ATOM 756 O O . LEU A 1 99 ? -3.34 -14.445 -11.992 1 94 99 LEU A O 1
ATOM 760 N N . PRO A 1 100 ? -1.117 -14.539 -12.156 1 94.44 100 PRO A N 1
ATOM 761 C CA . PRO A 1 100 ? -1.182 -14.641 -13.617 1 94.44 100 PRO A CA 1
ATOM 762 C C . PRO A 1 100 ? -1.553 -16.031 -14.102 1 94.44 100 PRO A C 1
ATOM 764 O O . PRO A 1 100 ? -1.008 -16.516 -15.102 1 94.44 100 PRO A O 1
ATOM 767 N N . VAL A 1 101 ? -2.236 -16.828 -13.336 1 93.81 101 VAL A N 1
ATOM 768 C CA . VAL A 1 101 ? -2.764 -18.141 -13.711 1 93.81 101 VAL A CA 1
ATOM 769 C C . VAL A 1 101 ? -4.227 -18.25 -13.281 1 93.81 101 VAL A C 1
ATOM 771 O O . VAL A 1 101 ? -4.633 -17.656 -12.281 1 93.81 101 VAL A O 1
ATOM 774 N N . GLY A 1 102 ? -4.965 -18.922 -14.008 1 90.94 102 GLY A N 1
ATOM 775 C CA . GLY A 1 102 ? -6.383 -19.062 -13.719 1 90.94 102 GLY A CA 1
ATOM 776 C C . GLY A 1 102 ? -6.672 -20.047 -12.602 1 90.94 102 GLY A C 1
ATOM 777 O O . GLY A 1 102 ? -5.98 -21.047 -12.461 1 90.94 102 GLY A O 1
ATOM 778 N N . GLY A 1 103 ? -7.66 -19.703 -11.766 1 92.06 103 GLY A N 1
ATOM 779 C CA . GLY A 1 103 ? -8.18 -20.656 -10.797 1 92.06 103 GLY A CA 1
ATOM 780 C C . GLY A 1 103 ? -7.379 -20.688 -9.508 1 92.06 103 GLY A C 1
ATOM 781 O O . GLY A 1 103 ? -7.668 -21.484 -8.609 1 92.06 103 GLY A O 1
ATOM 782 N N . VAL A 1 104 ? -6.363 -19.891 -9.414 1 95.69 104 VAL A N 1
ATOM 783 C CA . VAL A 1 104 ? -5.523 -19.891 -8.227 1 95.69 104 VAL A CA 1
ATOM 784 C C . VAL A 1 104 ? -5.418 -18.484 -7.66 1 95.69 104 VAL A C 1
ATOM 786 O O . VAL A 1 104 ? -5.25 -17.516 -8.414 1 95.69 104 VAL A O 1
ATOM 789 N N . THR A 1 105 ? -5.605 -18.281 -6.402 1 93.75 105 THR A N 1
ATOM 790 C CA . THR A 1 105 ? -5.348 -17.062 -5.656 1 93.75 105 THR A CA 1
ATOM 791 C C . THR A 1 105 ? -4.367 -17.312 -4.516 1 93.75 105 THR A C 1
ATOM 793 O O . THR A 1 105 ? -3.98 -18.453 -4.266 1 93.75 105 THR A O 1
ATOM 796 N N . MET A 1 106 ? -4.008 -16.234 -3.844 1 93.81 106 MET A N 1
ATOM 797 C CA . MET A 1 106 ? -3.074 -16.391 -2.73 1 93.81 106 MET A CA 1
ATOM 798 C C . MET A 1 106 ? -3.727 -17.141 -1.574 1 93.81 106 MET A C 1
ATOM 800 O O . MET A 1 106 ? -3.037 -17.594 -0.66 1 93.81 106 MET A O 1
ATOM 804 N N . ARG A 1 107 ? -5.035 -17.375 -1.617 1 90.88 107 ARG A N 1
ATOM 805 C CA . ARG A 1 107 ? -5.758 -18.094 -0.576 1 90.88 107 ARG A CA 1
ATOM 806 C C . ARG A 1 107 ? -5.883 -19.578 -0.924 1 90.88 107 ARG A C 1
ATOM 808 O O . ARG A 1 107 ? -6.352 -20.375 -0.108 1 90.88 107 ARG A O 1
ATOM 815 N N . SER A 1 108 ? -5.457 -19.906 -2.088 1 94.69 108 SER A N 1
ATOM 816 C CA . SER A 1 108 ? -5.531 -21.297 -2.533 1 94.69 108 SER A CA 1
ATOM 817 C C . SER A 1 108 ? -4.602 -22.188 -1.722 1 94.69 108 SER A C 1
ATOM 819 O O . SER A 1 108 ? -3.594 -21.719 -1.187 1 94.69 108 SER A O 1
ATOM 821 N N . THR A 1 109 ? -4.949 -23.422 -1.633 1 94.75 109 THR A N 1
ATOM 822 C CA . THR A 1 109 ? -4.109 -24.453 -1.03 1 94.75 109 THR A CA 1
ATOM 823 C C . THR A 1 109 ? -3.277 -25.172 -2.094 1 94.75 109 THR A C 1
ATOM 825 O O . THR A 1 109 ? -3.467 -24.938 -3.291 1 94.75 109 THR A O 1
ATOM 828 N N . ALA A 1 110 ? -2.396 -26.016 -1.593 1 92.81 110 ALA A N 1
ATOM 829 C CA . ALA A 1 110 ? -1.632 -26.859 -2.51 1 92.81 110 ALA A CA 1
ATOM 830 C C . ALA A 1 110 ? -2.557 -27.688 -3.4 1 92.81 110 ALA A C 1
ATOM 832 O O . ALA A 1 110 ? -2.32 -27.812 -4.605 1 92.81 110 ALA A O 1
ATOM 833 N N . ARG A 1 111 ? -3.539 -28.219 -2.852 1 94.25 111 ARG A N 1
ATOM 834 C CA . ARG A 1 111 ? -4.523 -29 -3.592 1 94.25 111 ARG A CA 1
ATOM 835 C C . ARG A 1 111 ? -5.195 -28.156 -4.672 1 94.25 111 ARG A C 1
ATOM 837 O O . ARG A 1 111 ? -5.375 -28.625 -5.801 1 94.25 111 ARG A O 1
ATOM 844 N N . ASP A 1 112 ? -5.605 -26.953 -4.348 1 96 112 ASP A N 1
ATOM 845 C CA . ASP A 1 112 ? -6.238 -26.047 -5.305 1 96 112 ASP A CA 1
ATOM 846 C C . ASP A 1 112 ? -5.32 -25.781 -6.496 1 96 112 ASP A C 1
ATOM 848 O O . ASP A 1 112 ? -5.777 -25.734 -7.641 1 96 112 ASP A O 1
ATOM 852 N N . VAL A 1 113 ? -4.055 -25.641 -6.188 1 96.5 113 VAL A N 1
ATOM 853 C CA . VAL A 1 113 ? -3.078 -25.328 -7.227 1 96.5 113 VAL A CA 1
ATOM 854 C C . VAL A 1 113 ? -2.977 -26.5 -8.211 1 96.5 113 VAL A C 1
ATOM 856 O O . VAL A 1 113 ? -3.092 -26.312 -9.422 1 96.5 113 VAL A O 1
ATOM 859 N N . VAL A 1 114 ? -2.818 -27.641 -7.691 1 95.56 114 VAL A N 1
ATOM 860 C CA . VAL A 1 114 ? -2.658 -28.828 -8.547 1 95.56 114 VAL A CA 1
ATOM 861 C C . VAL A 1 114 ? -3.947 -29.078 -9.32 1 95.56 114 VAL A C 1
ATOM 863 O O . VAL A 1 114 ? -3.904 -29.438 -10.5 1 95.56 114 VAL A O 1
ATOM 866 N N . LYS A 1 115 ? -5.023 -28.891 -8.688 1 96.19 115 LYS A N 1
ATOM 867 C CA . LYS A 1 115 ? -6.312 -29.062 -9.352 1 96.19 115 LYS A CA 1
ATOM 868 C C . LYS A 1 115 ? -6.465 -28.094 -10.516 1 96.19 115 LYS A C 1
ATOM 870 O O . LYS A 1 115 ? -6.965 -28.453 -11.578 1 96.19 115 LYS A O 1
ATOM 875 N N . ALA A 1 116 ? -6.051 -26.922 -10.352 1 95.62 116 ALA A N 1
ATOM 876 C CA . ALA A 1 116 ? -6.25 -25.875 -11.336 1 95.62 116 ALA A CA 1
ATOM 877 C C . ALA A 1 116 ? -5.215 -25.969 -12.461 1 95.62 116 ALA A C 1
ATOM 879 O O . ALA A 1 116 ? -5.535 -25.734 -13.625 1 95.62 116 ALA A O 1
ATOM 880 N N . LEU A 1 117 ? -3.971 -26.312 -12.062 1 96.75 117 LEU A N 1
ATOM 881 C CA . LEU A 1 117 ? -2.885 -26.141 -13.031 1 96.75 117 LEU A CA 1
ATOM 882 C C . LEU A 1 117 ? -2.371 -27.5 -13.5 1 96.75 117 LEU A C 1
ATOM 884 O O . LEU A 1 117 ? -1.583 -27.578 -14.445 1 96.75 117 LEU A O 1
ATOM 888 N N . GLY A 1 118 ? -2.754 -28.562 -12.906 1 96.06 118 GLY A N 1
ATOM 889 C CA . GLY A 1 118 ? -2.246 -29.891 -13.25 1 96.06 118 GLY A CA 1
ATOM 890 C C . GLY A 1 118 ? -0.893 -30.188 -12.633 1 96.06 118 GLY A C 1
ATOM 891 O O . GLY A 1 118 ? -0.511 -29.578 -11.633 1 96.06 118 GLY A O 1
ATOM 892 N N . GLU A 1 119 ? -0.171 -31.172 -13.188 1 95.25 119 GLU A N 1
ATOM 893 C CA . GLU A 1 119 ? 1.119 -31.609 -12.664 1 95.25 119 GLU A CA 1
ATOM 894 C C . GLU A 1 119 ? 2.182 -30.531 -12.836 1 95.25 119 GLU A C 1
ATOM 896 O O . GLU A 1 119 ? 2.291 -29.922 -13.906 1 95.25 119 GLU A O 1
ATOM 901 N N . PRO A 1 120 ? 2.906 -30.234 -11.828 1 96.06 120 PRO A N 1
ATOM 902 C CA . PRO A 1 120 ? 3.986 -29.25 -11.945 1 96.06 120 PRO A CA 1
ATOM 903 C C . PRO A 1 120 ? 5.16 -29.766 -12.781 1 96.06 120 PRO A C 1
ATOM 905 O O . PRO A 1 120 ? 5.301 -30.969 -12.977 1 96.06 120 PRO A O 1
ATOM 908 N N . THR A 1 121 ? 5.945 -28.781 -13.32 1 96.56 121 THR A N 1
ATOM 909 C CA . THR A 1 121 ? 7.199 -29.125 -13.977 1 96.56 121 THR A CA 1
ATOM 910 C C . THR A 1 121 ? 8.164 -29.781 -13 1 96.56 121 THR A C 1
ATOM 912 O O . THR A 1 121 ? 8.859 -30.734 -13.352 1 96.56 121 THR A O 1
ATOM 915 N N . SER A 1 122 ? 8.266 -29.266 -11.812 1 95.75 122 SER A N 1
ATOM 916 C CA . SER A 1 122 ? 9.109 -29.812 -10.75 1 95.75 122 SER A CA 1
ATOM 917 C C . SER A 1 122 ? 8.523 -29.516 -9.375 1 95.75 122 SER A C 1
ATOM 919 O O . SER A 1 122 ? 7.676 -28.625 -9.227 1 95.75 122 SER A O 1
ATOM 921 N N . LYS A 1 123 ? 8.797 -30.297 -8.461 1 92.75 123 LYS A N 1
ATOM 922 C CA . LYS A 1 123 ? 8.422 -30.109 -7.059 1 92.75 123 LYS A CA 1
ATOM 923 C C . LYS A 1 123 ? 9.578 -30.469 -6.129 1 92.75 123 LYS A C 1
ATOM 925 O O . LYS A 1 123 ? 10.469 -31.234 -6.5 1 92.75 123 LYS A O 1
ATOM 930 N N . GLY A 1 124 ? 9.641 -29.812 -5.09 1 91.69 124 GLY A N 1
ATOM 931 C CA . GLY A 1 124 ? 10.711 -30.062 -4.137 1 91.69 124 GLY A CA 1
ATOM 932 C C . GLY A 1 124 ? 10.469 -29.422 -2.785 1 91.69 124 GLY A C 1
ATOM 933 O O . GLY A 1 124 ? 9.344 -29.047 -2.457 1 91.69 124 GLY A O 1
ATOM 934 N N . GLY A 1 125 ? 11.539 -29.438 -2.055 1 83.12 125 GLY A N 1
ATOM 935 C CA . GLY A 1 125 ? 11.508 -28.875 -0.717 1 83.12 125 GLY A CA 1
ATOM 936 C C . GLY A 1 125 ? 11.562 -29.922 0.378 1 83.12 125 GLY A C 1
ATOM 937 O O . GLY A 1 125 ? 11.469 -31.125 0.104 1 83.12 125 GLY A O 1
ATOM 938 N N . ALA A 1 126 ? 12.148 -29.703 1.466 1 75.06 126 ALA A N 1
ATOM 939 C CA . ALA A 1 126 ? 12.227 -30.562 2.641 1 75.06 126 ALA A CA 1
ATOM 940 C C . ALA A 1 126 ? 12.133 -29.75 3.928 1 75.06 126 ALA A C 1
ATOM 942 O O . ALA A 1 126 ? 12.477 -28.562 3.947 1 75.06 126 ALA A O 1
ATOM 943 N N . GLY A 1 127 ? 11.633 -30.484 4.965 1 72.12 127 GLY A N 1
ATOM 944 C CA . GLY A 1 127 ? 11.672 -29.938 6.312 1 72.12 127 GLY A CA 1
ATOM 945 C C . GLY A 1 127 ? 10.68 -28.828 6.535 1 72.12 127 GLY A C 1
ATOM 946 O O . GLY A 1 127 ? 9.578 -29.047 7.035 1 72.12 127 GLY A O 1
ATOM 947 N N . ARG A 1 128 ? 11.094 -27.562 5.953 1 72.56 128 ARG A N 1
ATOM 948 C CA . ARG A 1 128 ? 10.336 -26.406 6.426 1 72.56 128 ARG A CA 1
ATOM 949 C C . ARG A 1 128 ? 9.344 -25.938 5.367 1 72.56 128 ARG A C 1
ATOM 951 O O . ARG A 1 128 ? 8.32 -25.328 5.695 1 72.56 128 ARG A O 1
ATOM 958 N N . MET A 1 129 ? 9.57 -26.234 4.156 1 82.69 129 MET A N 1
ATOM 959 C CA . MET A 1 129 ? 8.695 -25.719 3.104 1 82.69 129 MET A CA 1
ATOM 960 C C . MET A 1 129 ? 8.82 -26.562 1.837 1 82.69 129 MET A C 1
ATOM 962 O O . MET A 1 129 ? 9.93 -26.953 1.452 1 82.69 129 MET A O 1
ATOM 966 N N . ILE A 1 130 ? 7.688 -26.922 1.25 1 91.88 130 ILE A N 1
ATOM 967 C CA . ILE A 1 130 ? 7.703 -27.578 -0.055 1 91.88 130 ILE A CA 1
ATOM 968 C C . ILE A 1 130 ? 7.309 -26.578 -1.138 1 91.88 130 ILE A C 1
ATOM 970 O O . ILE A 1 130 ? 6.785 -25.5 -0.836 1 91.88 130 ILE A O 1
ATOM 974 N N . TRP A 1 131 ? 7.656 -26.922 -2.352 1 95.38 131 TRP A N 1
ATOM 975 C CA . TRP A 1 131 ? 7.32 -25.984 -3.426 1 95.38 131 TRP A CA 1
ATOM 976 C C . TRP A 1 131 ? 6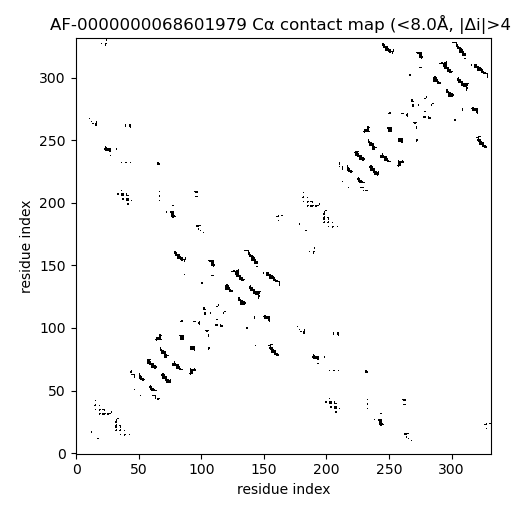.914 -26.734 -4.688 1 95.38 131 TRP A C 1
ATOM 978 O O . TRP A 1 131 ? 7.309 -27.891 -4.887 1 95.38 131 TRP A O 1
ATOM 988 N N . LEU A 1 132 ? 6.031 -26.156 -5.496 1 96 132 LEU A N 1
ATOM 989 C CA . LEU A 1 132 ? 5.625 -26.547 -6.844 1 96 132 LEU A CA 1
ATOM 990 C C . LEU A 1 132 ? 6.066 -25.5 -7.867 1 96 132 LEU A C 1
ATOM 992 O O . LEU A 1 132 ? 5.82 -24.312 -7.691 1 96 132 LEU A O 1
ATOM 996 N N . SER A 1 133 ? 6.746 -26 -8.914 1 97 133 SER A N 1
ATOM 997 C CA . SER A 1 133 ? 7.184 -25.094 -9.969 1 97 133 SER A CA 1
ATOM 998 C C . SER A 1 133 ? 6.535 -25.438 -11.305 1 97 133 SER A C 1
ATOM 1000 O O . SER A 1 133 ? 6.512 -26.609 -11.703 1 97 133 SER A O 1
ATOM 1002 N N . TYR A 1 134 ? 5.875 -24.516 -11.922 1 97.12 134 TYR A N 1
ATOM 1003 C CA . TYR A 1 134 ? 5.355 -24.562 -13.281 1 97.12 134 TYR A CA 1
ATOM 1004 C C . TYR A 1 134 ? 6.16 -23.656 -14.211 1 97.12 134 TYR A C 1
ATOM 1006 O O . TYR A 1 134 ? 5.75 -22.531 -14.492 1 97.12 134 TYR A O 1
ATOM 1014 N N . GLU A 1 135 ? 7.223 -24.219 -14.719 1 95.62 135 GLU A N 1
ATOM 1015 C CA . GLU A 1 135 ? 8.219 -23.438 -15.43 1 95.62 135 GLU A CA 1
ATOM 1016 C C . GLU A 1 135 ? 7.645 -22.875 -16.734 1 95.62 135 GLU A C 1
ATOM 1018 O O . GLU A 1 135 ? 7.961 -21.75 -17.125 1 95.62 135 GLU A O 1
ATOM 1023 N N . HIS A 1 136 ? 6.824 -23.688 -17.391 1 94.62 136 HIS A N 1
ATOM 1024 C CA . HIS A 1 136 ? 6.246 -23.266 -18.672 1 94.62 136 HIS A CA 1
ATOM 1025 C C . HIS A 1 136 ? 5.262 -22.109 -18.469 1 94.62 136 HIS A C 1
ATOM 1027 O O . HIS A 1 136 ? 4.934 -21.391 -19.422 1 94.62 136 HIS A O 1
ATOM 1033 N N . LEU A 1 137 ? 4.77 -21.859 -17.203 1 94.56 137 LEU A N 1
ATOM 1034 C CA . LEU A 1 137 ? 3.855 -20.766 -16.875 1 94.56 137 LEU A CA 1
ATOM 1035 C C . LEU A 1 137 ? 4.594 -19.641 -16.188 1 94.56 137 LEU A C 1
ATOM 1037 O O . LEU A 1 137 ? 4.023 -18.562 -15.969 1 94.56 137 LEU A O 1
ATOM 1041 N N . GLY A 1 138 ? 5.906 -19.797 -15.789 1 96.31 138 GLY A N 1
ATOM 1042 C CA . GLY A 1 138 ? 6.672 -18.781 -15.086 1 96.31 138 GLY A CA 1
ATOM 1043 C C . GLY A 1 138 ? 6.176 -18.531 -13.672 1 96.31 138 GLY A C 1
ATOM 1044 O O . GLY A 1 138 ? 6.043 -17.391 -13.25 1 96.31 138 GLY A O 1
ATOM 1045 N N . ILE A 1 139 ? 5.824 -19.609 -12.938 1 97.81 139 ILE A N 1
ATOM 1046 C CA . ILE A 1 139 ? 5.289 -19.406 -11.602 1 97.81 139 ILE A CA 1
ATOM 1047 C C . ILE A 1 139 ? 5.699 -20.562 -10.695 1 97.81 139 ILE A C 1
ATOM 1049 O O . ILE A 1 139 ? 5.762 -21.703 -11.133 1 97.81 139 ILE A O 1
ATOM 1053 N N . LYS A 1 140 ? 6.086 -20.25 -9.492 1 97.75 140 LYS A N 1
ATOM 1054 C CA . LYS A 1 140 ? 6.445 -21.203 -8.438 1 97.75 140 LYS A CA 1
ATOM 1055 C C . LYS A 1 140 ? 5.711 -20.891 -7.137 1 97.75 140 LYS A C 1
ATOM 1057 O O . LYS A 1 140 ? 5.598 -19.719 -6.75 1 97.75 140 LYS A O 1
ATOM 1062 N N . PHE A 1 141 ? 5.184 -21.875 -6.473 1 97.56 141 PHE A N 1
ATOM 1063 C CA . PHE A 1 141 ? 4.445 -21.75 -5.223 1 97.56 141 PHE A CA 1
ATOM 1064 C C . PHE A 1 141 ? 5.238 -22.328 -4.062 1 97.56 141 PHE A C 1
ATOM 1066 O O . PHE A 1 141 ? 5.633 -23.5 -4.105 1 97.56 141 PHE A O 1
ATOM 1073 N N . ASP A 1 142 ? 5.504 -21.547 -3.055 1 96.31 142 ASP A N 1
ATOM 1074 C CA . ASP A 1 142 ? 6.004 -22.047 -1.773 1 96.31 142 ASP A CA 1
ATOM 1075 C C . ASP A 1 142 ? 4.859 -22.328 -0.805 1 96.31 142 ASP A C 1
ATOM 1077 O O . ASP A 1 142 ? 4.004 -21.453 -0.576 1 96.31 142 ASP A O 1
ATOM 1081 N N . ILE A 1 143 ? 4.832 -23.453 -0.289 1 94.94 143 ILE A N 1
ATOM 1082 C CA . ILE A 1 143 ? 3.688 -23.953 0.463 1 94.94 143 ILE A CA 1
ATOM 1083 C C . ILE A 1 143 ? 4.105 -24.25 1.902 1 94.94 143 ILE A C 1
ATOM 1085 O O . ILE A 1 143 ? 5.18 -24.797 2.143 1 94.94 143 ILE A O 1
ATOM 1089 N N . ALA A 1 144 ? 3.279 -23.766 2.867 1 91.94 144 ALA A N 1
ATOM 1090 C CA . ALA A 1 144 ? 3.531 -23.969 4.293 1 91.94 144 ALA A CA 1
ATOM 1091 C C . ALA A 1 144 ? 3.297 -25.422 4.688 1 91.94 144 ALA A C 1
ATOM 1093 O O . ALA A 1 144 ? 2.395 -25.719 5.473 1 91.94 144 ALA A O 1
ATOM 1094 N N . ALA A 1 145 ? 4.008 -26.359 4.152 1 89.12 145 ALA A N 1
ATOM 1095 C CA . ALA A 1 145 ? 3.945 -27.797 4.457 1 89.12 145 ALA A CA 1
ATOM 1096 C C . ALA A 1 145 ? 5.344 -28.391 4.551 1 89.12 145 ALA A C 1
ATOM 1098 O O . ALA A 1 145 ? 6.289 -27.875 3.943 1 89.12 145 ALA A O 1
ATOM 1099 N N . THR A 1 146 ? 5.414 -29.391 5.336 1 83.94 146 THR A N 1
ATOM 1100 C CA . THR A 1 146 ? 6.699 -30.047 5.504 1 83.94 146 THR A CA 1
ATOM 1101 C C . THR A 1 146 ? 6.793 -31.281 4.602 1 83.94 146 THR A C 1
ATOM 1103 O O . THR A 1 146 ? 7.887 -31.812 4.371 1 83.94 146 THR A O 1
ATOM 1106 N N . ASN A 1 147 ? 5.613 -31.75 4.242 1 82.19 147 ASN A N 1
ATOM 1107 C CA . ASN A 1 147 ? 5.566 -32.875 3.312 1 82.19 147 ASN A CA 1
ATOM 1108 C C . ASN A 1 147 ? 4.328 -32.812 2.424 1 82.19 147 ASN A C 1
ATOM 1110 O O . ASN A 1 147 ? 3.51 -31.891 2.551 1 82.19 147 ASN A O 1
ATOM 1114 N N . TRP A 1 148 ? 4.219 -33.75 1.542 1 82 148 TRP A N 1
ATOM 1115 C CA . TRP A 1 148 ? 3.217 -33.688 0.484 1 82 148 TRP A CA 1
ATOM 1116 C C . TRP A 1 148 ? 1.89 -34.281 0.963 1 82 148 TRP A C 1
ATOM 1118 O O . TRP A 1 148 ? 0.917 -34.312 0.207 1 82 148 TRP A O 1
ATOM 1128 N N . ASP A 1 149 ? 1.79 -34.625 2.295 1 83.19 149 ASP A N 1
ATOM 1129 C CA . ASP A 1 149 ? 0.56 -35.188 2.848 1 83.19 149 ASP A CA 1
ATOM 1130 C C . ASP A 1 149 ? -0.302 -34.094 3.48 1 83.19 149 ASP A C 1
ATOM 1132 O O . ASP A 1 149 ? -1.229 -34.375 4.238 1 83.19 149 ASP A O 1
ATOM 1136 N N . GLU A 1 150 ? -0.006 -32.875 3.156 1 86.19 150 GLU A N 1
ATOM 1137 C CA . GLU A 1 150 ? -0.763 -31.734 3.678 1 86.19 150 GLU A CA 1
ATOM 1138 C C . GLU A 1 150 ? -1.414 -30.938 2.549 1 86.19 150 GLU A C 1
ATOM 1140 O O . GLU A 1 150 ? -1.045 -29.797 2.301 1 86.19 150 GLU A O 1
ATOM 1145 N N . PRO A 1 151 ? -2.416 -31.484 1.918 1 83.88 151 PRO A N 1
ATOM 1146 C CA . PRO A 1 151 ? -3.008 -30.875 0.726 1 83.88 151 PRO A CA 1
ATOM 1147 C C . PRO A 1 151 ? -3.691 -29.531 1.022 1 83.88 151 PRO A C 1
ATOM 1149 O O . PRO A 1 151 ? -3.887 -28.719 0.116 1 83.88 151 PRO A O 1
ATOM 1152 N N . ASP A 1 152 ? -4 -29.234 2.355 1 92.19 152 ASP A N 1
ATOM 1153 C CA . ASP A 1 152 ? -4.723 -28.016 2.703 1 92.19 152 ASP A CA 1
ATOM 1154 C C . ASP A 1 152 ? -3.764 -26.922 3.172 1 92.19 152 ASP A C 1
ATOM 1156 O O . ASP A 1 152 ? -4.195 -25.859 3.625 1 92.19 152 ASP A O 1
ATOM 1160 N N . ALA A 1 153 ? -2.49 -27.25 2.934 1 92.38 153 ALA A N 1
ATOM 1161 C CA . ALA A 1 153 ? -1.491 -26.266 3.342 1 92.38 153 ALA A CA 1
ATOM 1162 C C . ALA A 1 153 ? -1.614 -24.984 2.521 1 92.38 153 ALA A C 1
ATOM 1164 O O . ALA A 1 153 ? -1.896 -25.047 1.321 1 92.38 153 ALA A O 1
ATOM 1165 N N . GLU A 1 154 ? -1.382 -23.812 3.141 1 93.94 154 GLU A N 1
ATOM 1166 C CA . GLU A 1 154 ? -1.538 -22.5 2.531 1 93.94 154 GLU A CA 1
ATOM 1167 C C . GLU A 1 154 ? -0.289 -22.109 1.749 1 93.94 154 GLU A C 1
ATOM 1169 O O . GLU A 1 154 ? 0.803 -22.609 2.014 1 93.94 154 GLU A O 1
ATOM 1174 N N . LEU A 1 155 ? -0.491 -21.25 0.817 1 95.75 155 LEU A N 1
ATOM 1175 C CA . LEU A 1 155 ? 0.633 -20.656 0.095 1 95.75 155 LEU A CA 1
ATOM 1176 C C . LEU A 1 155 ? 1.348 -19.625 0.952 1 95.75 155 LEU A C 1
ATOM 1178 O O . LEU A 1 155 ? 0.706 -18.75 1.552 1 95.75 155 LEU A O 1
ATOM 1182 N N . VAL A 1 156 ? 2.637 -19.734 1.082 1 95.19 156 VAL A N 1
ATOM 1183 C CA . VAL A 1 156 ? 3.455 -18.766 1.816 1 95.19 156 VAL A CA 1
ATOM 1184 C C . VAL A 1 156 ? 3.904 -17.641 0.88 1 95.19 156 VAL A C 1
ATOM 1186 O O . VAL A 1 156 ? 3.873 -16.469 1.25 1 95.19 156 VAL A O 1
ATOM 1189 N N . SER A 1 157 ? 4.34 -18.031 -0.298 1 96.81 157 SER A N 1
ATOM 1190 C CA . SER A 1 157 ? 4.77 -17.062 -1.307 1 96.81 157 SER A CA 1
ATOM 1191 C C . SER A 1 157 ? 4.676 -17.656 -2.711 1 96.81 157 SER A C 1
ATOM 1193 O O . SER A 1 157 ? 4.578 -18.875 -2.871 1 96.81 157 SER A O 1
ATOM 1195 N N . VAL A 1 158 ? 4.621 -16.828 -3.709 1 97.94 158 VAL A N 1
ATOM 1196 C CA . VAL A 1 158 ? 4.594 -17.172 -5.125 1 97.94 158 VAL A CA 1
ATOM 1197 C C . VAL A 1 158 ? 5.641 -16.359 -5.879 1 97.94 158 VAL A C 1
ATOM 1199 O O . VAL A 1 158 ? 5.703 -15.133 -5.738 1 97.94 158 VAL A O 1
ATOM 1202 N N . ALA A 1 159 ? 6.527 -17.031 -6.586 1 97.75 159 ALA A N 1
ATOM 1203 C CA . ALA A 1 159 ? 7.465 -16.359 -7.488 1 97.75 159 ALA A CA 1
ATOM 1204 C C . ALA A 1 159 ? 6.938 -16.359 -8.922 1 97.75 159 ALA A C 1
ATOM 1206 O O . ALA A 1 159 ? 6.496 -17.391 -9.43 1 97.75 159 ALA A O 1
ATOM 1207 N N . ILE A 1 160 ? 6.891 -15.195 -9.586 1 97.56 160 ILE A N 1
ATOM 1208 C CA . ILE A 1 160 ? 6.367 -15.031 -10.938 1 97.56 160 ILE A CA 1
ATOM 1209 C C . ILE A 1 160 ? 7.449 -14.438 -11.836 1 97.56 160 ILE A C 1
ATOM 1211 O O . ILE A 1 160 ? 8.086 -13.445 -11.484 1 97.56 160 ILE A O 1
ATOM 1215 N N . TRP A 1 161 ? 7.73 -15.078 -12.945 1 96.38 161 TRP A N 1
ATOM 1216 C CA . TRP A 1 161 ? 8.719 -14.594 -13.898 1 96.38 161 TRP A CA 1
ATOM 1217 C C . TRP A 1 161 ? 8.242 -14.812 -15.328 1 96.38 161 TRP A C 1
ATOM 1219 O O . TRP A 1 161 ? 7.152 -15.344 -15.555 1 96.38 161 TRP A O 1
ATOM 1229 N N . ASP A 1 162 ? 8.914 -14.156 -16.219 1 94.06 162 ASP A N 1
ATOM 1230 C CA . ASP A 1 162 ? 8.617 -14.359 -17.641 1 94.06 162 ASP A CA 1
ATOM 1231 C C . ASP A 1 162 ? 9.188 -15.688 -18.125 1 94.06 162 ASP A C 1
ATOM 1233 O O . ASP A 1 162 ? 10.406 -15.844 -18.234 1 94.06 162 ASP A O 1
ATOM 1237 N N . PRO A 1 163 ? 8.25 -16.688 -18.406 1 92.19 163 PRO A N 1
ATOM 1238 C CA . PRO A 1 163 ? 8.773 -18 -18.828 1 92.19 163 PRO A CA 1
ATOM 1239 C C . PRO A 1 163 ? 9.484 -17.953 -20.172 1 92.19 163 PRO A C 1
ATOM 1241 O O . PRO A 1 163 ? 10.266 -18.844 -20.5 1 92.19 163 PRO A O 1
ATOM 1244 N N . ASP A 1 164 ? 9.188 -16.891 -20.938 1 86.62 164 ASP A N 1
ATOM 1245 C CA . ASP A 1 164 ? 9.797 -16.766 -22.266 1 86.62 164 ASP A CA 1
ATOM 1246 C C . ASP A 1 164 ? 11.07 -15.922 -22.203 1 86.62 164 ASP A C 1
ATOM 1248 O O . ASP A 1 164 ? 11.766 -15.766 -23.203 1 86.62 164 ASP A O 1
ATOM 1252 N N . GLY A 1 165 ? 11.266 -15.305 -21.031 1 69.62 165 GLY A N 1
ATOM 1253 C CA . GLY A 1 165 ? 12.391 -14.391 -20.938 1 69.62 165 GLY A CA 1
ATOM 1254 C C . GLY A 1 165 ? 13.734 -15.094 -20.969 1 69.62 165 GLY A C 1
ATOM 1255 O O . GLY A 1 165 ? 13.828 -16.281 -20.672 1 69.62 165 GLY A O 1
ATOM 1256 N N . ASP A 1 166 ? 14.789 -14.828 -21.562 1 53.16 166 ASP A N 1
ATOM 1257 C CA . ASP A 1 166 ? 16.125 -15.367 -21.828 1 53.16 166 ASP A CA 1
ATOM 1258 C C . ASP A 1 166 ? 16.953 -15.414 -20.562 1 53.16 166 ASP A C 1
ATOM 1260 O O . ASP A 1 166 ? 16.781 -14.57 -19.672 1 53.16 166 ASP A O 1
ATOM 1264 N N . MET B 1 1 ? -17.844 -36 -37.219 1 30.97 1 MET B N 1
ATOM 1265 C CA . MET B 1 1 ? -18.438 -35.031 -36.281 1 30.97 1 MET B CA 1
ATOM 1266 C C . MET B 1 1 ? -17.359 -34.188 -35.656 1 30.97 1 MET B C 1
ATOM 1268 O O . MET B 1 1 ? -16.484 -34.688 -34.938 1 30.97 1 MET B O 1
ATOM 1272 N N . GLU B 1 2 ? -16.891 -33.031 -36.188 1 34.91 2 GLU B N 1
ATOM 1273 C CA . GLU B 1 2 ? -15.773 -32.156 -35.781 1 34.91 2 GLU B CA 1
ATOM 1274 C C . GLU B 1 2 ? -16.031 -31.516 -34.406 1 34.91 2 GLU B C 1
ATOM 1276 O O . GLU B 1 2 ? -17.094 -30.969 -34.188 1 34.91 2 GLU B O 1
ATOM 1281 N N . LEU B 1 3 ? -15.492 -32.062 -33.344 1 38.88 3 LEU B N 1
ATOM 1282 C CA . LEU B 1 3 ? -15.695 -31.609 -31.969 1 38.88 3 LEU B CA 1
ATOM 1283 C C . LEU B 1 3 ? -15.445 -30.109 -31.859 1 38.88 3 LEU B C 1
ATOM 1285 O O . LEU B 1 3 ? -14.477 -29.594 -32.406 1 38.88 3 LEU B O 1
ATOM 1289 N N . PRO B 1 4 ? -16.5 -29.297 -31.734 1 39.91 4 PRO B N 1
ATOM 1290 C CA . PRO B 1 4 ? -16.328 -27.844 -31.656 1 39.91 4 PRO B CA 1
ATOM 1291 C C . PRO B 1 4 ? -15.25 -27.422 -30.656 1 39.91 4 PRO B C 1
ATOM 1293 O O . PRO B 1 4 ? -15.086 -28.078 -29.625 1 39.91 4 PRO B O 1
ATOM 1296 N N . SER B 1 5 ? -14.078 -26.984 -31.094 1 35.97 5 SER B N 1
ATOM 1297 C CA . SER B 1 5 ? -12.945 -26.453 -30.344 1 35.97 5 SER B CA 1
ATOM 1298 C C . SER B 1 5 ? -13.398 -25.391 -29.359 1 35.97 5 SER B C 1
ATOM 1300 O O . SER B 1 5 ? -13.773 -24.281 -29.75 1 35.97 5 SER B O 1
ATOM 1302 N N . THR B 1 6 ? -14.445 -25.656 -28.516 1 39.47 6 THR B N 1
ATOM 1303 C CA . THR B 1 6 ? -14.828 -24.656 -27.531 1 39.47 6 THR B CA 1
ATOM 1304 C C . THR B 1 6 ? -13.594 -23.984 -26.938 1 39.47 6 THR B C 1
ATOM 1306 O O . THR B 1 6 ? -12.781 -24.641 -26.266 1 39.47 6 THR B O 1
ATOM 1309 N N . SER B 1 7 ? -12.922 -23.156 -27.703 1 39.34 7 SER B N 1
ATOM 1310 C CA . SER B 1 7 ? -11.82 -22.312 -27.266 1 39.34 7 SER B CA 1
ATOM 1311 C C . SER B 1 7 ? -12.062 -21.766 -25.859 1 39.34 7 SER B C 1
ATOM 1313 O O . SER B 1 7 ? -13.062 -21.094 -25.609 1 39.34 7 SER B O 1
ATOM 1315 N N . GLU B 1 8 ? -11.859 -22.484 -24.828 1 42.59 8 GLU B N 1
ATOM 1316 C CA . GLU B 1 8 ? -11.969 -22.078 -23.422 1 42.59 8 GLU B CA 1
ATOM 1317 C C . GLU B 1 8 ? -11.562 -20.625 -23.234 1 42.59 8 GLU B C 1
ATOM 1319 O O . GLU B 1 8 ? -10.578 -20.172 -23.828 1 42.59 8 GLU B O 1
ATOM 1324 N N . PRO B 1 9 ? -12.445 -19.719 -23.094 1 42.84 9 PRO B N 1
ATOM 1325 C CA . PRO B 1 9 ? -12.172 -18.297 -22.922 1 42.84 9 PRO B CA 1
ATOM 1326 C C . PRO B 1 9 ? -10.875 -18.016 -22.172 1 42.84 9 PRO B C 1
ATOM 1328 O O . PRO B 1 9 ? -10.625 -18.625 -21.125 1 42.84 9 PRO B O 1
ATOM 1331 N N . VAL B 1 10 ? -9.719 -17.844 -22.844 1 46.28 10 VAL B N 1
ATOM 1332 C CA . VAL B 1 10 ? -8.445 -17.391 -22.281 1 46.28 10 VAL B CA 1
ATOM 1333 C C . VAL B 1 10 ? -8.695 -16.359 -21.188 1 46.28 10 VAL B C 1
ATOM 1335 O O . VAL B 1 10 ? -9.297 -15.312 -21.438 1 46.28 10 VAL B O 1
ATOM 1338 N N . GLU B 1 11 ? -9.125 -16.719 -20.016 1 56.88 11 GLU B N 1
ATOM 1339 C CA . GLU B 1 11 ? -9.32 -15.844 -18.859 1 56.88 11 GLU B CA 1
ATOM 1340 C C . GLU B 1 11 ? -8.445 -14.594 -18.969 1 56.88 11 GLU B C 1
ATOM 1342 O O . GLU B 1 11 ? -7.23 -14.695 -19.156 1 56.88 11 GLU B O 1
ATOM 1347 N N . ARG B 1 12 ? -9 -13.547 -19.5 1 71 12 ARG B N 1
ATOM 1348 C CA . ARG B 1 12 ? -8.43 -12.219 -19.734 1 71 12 ARG B CA 1
ATOM 1349 C C . ARG B 1 12 ? -7.703 -11.719 -18.484 1 71 12 ARG B C 1
ATOM 1351 O O . ARG B 1 12 ? -8.227 -11.82 -17.375 1 71 12 ARG B O 1
ATOM 1358 N N . ASP B 1 13 ? -6.469 -11.68 -18.547 1 83.81 13 ASP B N 1
ATOM 1359 C CA . ASP B 1 13 ? -5.648 -11.07 -17.516 1 83.81 13 ASP B CA 1
ATOM 1360 C C . ASP B 1 13 ? -6.289 -9.789 -16.984 1 83.81 13 ASP B C 1
ATOM 1362 O O . ASP B 1 13 ? -6.727 -8.945 -17.766 1 83.81 13 ASP B O 1
ATOM 1366 N N . GLY B 1 14 ? -6.574 -9.758 -15.727 1 84.38 14 GLY B N 1
ATOM 1367 C CA . GLY B 1 14 ? -6.988 -8.508 -15.109 1 84.38 14 GLY B CA 1
ATOM 1368 C C . GLY B 1 14 ? -5.926 -7.426 -15.188 1 84.38 14 GLY B C 1
ATOM 1369 O O . GLY B 1 14 ? -4.82 -7.668 -15.672 1 84.38 14 GLY B O 1
ATOM 1370 N N . PRO B 1 15 ? -6.305 -6.246 -14.742 1 82.38 15 PRO B N 1
ATOM 1371 C CA . PRO B 1 15 ? -5.387 -5.109 -14.859 1 82.38 15 PRO B CA 1
ATOM 1372 C C . PRO B 1 15 ? -4.059 -5.352 -14.148 1 82.38 15 PRO B C 1
ATOM 1374 O O . PRO B 1 15 ? -3.004 -4.957 -14.648 1 82.38 15 PRO B O 1
ATOM 1377 N N . VAL B 1 16 ? -4.098 -5.969 -12.945 1 87.81 16 VAL B N 1
ATOM 1378 C CA . VAL B 1 16 ? -2.873 -6.203 -12.188 1 87.81 16 VAL B CA 1
ATOM 1379 C C . VAL B 1 16 ? -1.973 -7.172 -12.953 1 87.81 16 VAL B C 1
ATOM 1381 O O . VAL B 1 16 ? -0.77 -6.934 -13.086 1 87.81 16 VAL B O 1
ATOM 1384 N N . VAL B 1 17 ? -2.619 -8.25 -13.492 1 92.94 17 VAL B N 1
ATOM 1385 C CA . VAL B 1 17 ? -1.848 -9.266 -14.203 1 92.94 17 VAL B CA 1
ATOM 1386 C C . VAL B 1 17 ? -1.268 -8.672 -15.484 1 92.94 17 VAL B C 1
ATOM 1388 O O . VAL B 1 17 ? -0.11 -8.922 -15.828 1 92.94 17 VAL B O 1
ATOM 1391 N N . ARG B 1 18 ? -1.996 -7.84 -16.234 1 92.69 18 ARG B N 1
ATOM 1392 C CA . ARG B 1 18 ? -1.497 -7.184 -17.438 1 92.69 18 ARG B CA 1
ATOM 1393 C C . ARG B 1 18 ? -0.304 -6.289 -17.125 1 92.69 18 ARG B C 1
ATOM 1395 O O . ARG B 1 18 ? 0.702 -6.312 -17.828 1 92.69 18 ARG B O 1
ATOM 1402 N N . ALA B 1 19 ? -0.402 -5.551 -16.078 1 90.31 19 ALA B N 1
ATOM 1403 C CA . ALA B 1 19 ? 0.686 -4.66 -15.68 1 90.31 19 ALA B CA 1
ATOM 1404 C C . ALA B 1 19 ? 1.91 -5.457 -15.234 1 90.31 19 ALA B C 1
ATOM 1406 O O . ALA B 1 19 ? 3.047 -5.066 -15.516 1 90.31 19 ALA B O 1
ATOM 1407 N N . LEU B 1 20 ? 1.648 -6.566 -14.484 1 94.06 20 LEU B N 1
ATOM 1408 C CA . LEU B 1 20 ? 2.734 -7.434 -14.039 1 94.06 20 LEU B CA 1
ATOM 1409 C C . LEU B 1 20 ? 3.537 -7.953 -15.227 1 94.06 20 LEU B C 1
ATOM 1411 O O . LEU B 1 20 ? 4.766 -7.863 -15.234 1 94.06 20 LEU B O 1
ATOM 1415 N N . ARG B 1 21 ? 2.826 -8.461 -16.188 1 94.31 21 ARG B N 1
ATOM 1416 C CA . ARG B 1 21 ? 3.49 -9.031 -17.344 1 94.31 21 ARG B CA 1
ATOM 1417 C C . ARG B 1 21 ? 4.281 -7.973 -18.109 1 94.31 21 ARG B C 1
ATOM 1419 O O . ARG B 1 21 ? 5.375 -8.242 -18.609 1 94.31 21 ARG B O 1
ATOM 1426 N N . ARG B 1 22 ? 3.773 -6.75 -18.188 1 93.19 22 ARG B N 1
ATOM 1427 C CA . ARG B 1 22 ? 4.465 -5.648 -18.844 1 93.19 22 ARG B CA 1
ATOM 1428 C C . ARG B 1 22 ? 5.699 -5.227 -18.062 1 93.19 22 ARG B C 1
ATOM 1430 O O . ARG B 1 22 ? 6.68 -4.754 -18.641 1 93.19 22 ARG B O 1
ATOM 1437 N N . ALA B 1 23 ? 5.641 -5.414 -16.781 1 92.62 23 ALA B N 1
ATOM 1438 C CA . ALA B 1 23 ? 6.727 -4.977 -15.906 1 92.62 23 ALA B CA 1
ATOM 1439 C C . ALA B 1 23 ? 7.914 -5.93 -15.984 1 92.62 23 ALA B C 1
ATOM 1441 O O . ALA B 1 23 ? 9.07 -5.512 -15.844 1 92.62 23 ALA B O 1
ATOM 1442 N N . LEU B 1 24 ? 7.547 -7.27 -16.172 1 94.81 24 LEU B N 1
ATOM 1443 C CA . LEU B 1 24 ? 8.633 -8.25 -16.234 1 94.81 24 LEU B CA 1
ATOM 1444 C C . LEU B 1 24 ? 9.555 -7.953 -17.422 1 94.81 24 LEU B C 1
ATOM 1446 O O . LEU B 1 24 ? 9.086 -7.789 -18.547 1 94.81 24 LEU B O 1
ATOM 1450 N N . GLY B 1 25 ? 10.828 -7.746 -17.141 1 93.94 25 GLY B N 1
ATOM 1451 C CA . GLY B 1 25 ? 11.82 -7.418 -18.156 1 93.94 25 GLY B CA 1
ATOM 1452 C C . GLY B 1 25 ? 12.07 -5.93 -18.297 1 93.94 25 GLY B C 1
ATOM 1453 O O . GLY B 1 25 ? 12.961 -5.504 -19.031 1 93.94 25 GLY B O 1
ATOM 1454 N N . ALA B 1 26 ? 11.352 -5.094 -17.656 1 92.25 26 ALA B N 1
ATOM 1455 C CA . ALA B 1 26 ? 11.508 -3.645 -17.719 1 92.25 26 ALA B CA 1
ATOM 1456 C C . ALA B 1 26 ? 12.492 -3.15 -16.656 1 92.25 26 ALA B C 1
ATOM 1458 O O . ALA B 1 26 ? 12.766 -3.85 -15.68 1 92.25 26 ALA B O 1
ATOM 1459 N N . ARG B 1 27 ? 13.18 -2.004 -16.844 1 91.25 27 ARG B N 1
ATOM 1460 C CA . ARG B 1 27 ? 14.133 -1.396 -15.922 1 91.25 27 ARG B CA 1
ATOM 1461 C C . ARG B 1 27 ? 13.445 -0.954 -14.633 1 91.25 27 ARG B C 1
ATOM 1463 O O . ARG B 1 27 ? 12.258 -0.616 -14.641 1 91.25 27 ARG B O 1
ATOM 1470 N N . GLU B 1 28 ? 14.352 -0.913 -13.656 1 85.5 28 GLU B N 1
ATOM 1471 C CA . GLU B 1 28 ? 13.867 -0.367 -12.391 1 85.5 28 GLU B CA 1
ATOM 1472 C C . GLU B 1 28 ? 13.352 1.059 -12.57 1 85.5 28 GLU B C 1
ATOM 1474 O O . GLU B 1 28 ? 13.922 1.841 -13.328 1 85.5 28 GLU B O 1
ATOM 1479 N N . ASN B 1 29 ? 12.32 1.519 -12.133 1 77.94 29 ASN B N 1
ATOM 1480 C CA . ASN B 1 29 ? 11.711 2.844 -12.125 1 77.94 29 ASN B CA 1
ATOM 1481 C C . ASN B 1 29 ? 11.102 3.189 -13.477 1 77.94 29 ASN B C 1
ATOM 1483 O O . ASN B 1 29 ? 10.797 4.352 -13.75 1 77.94 29 ASN B O 1
ATOM 1487 N N . SER B 1 30 ? 11.062 2.227 -14.422 1 85.31 30 SER B N 1
ATOM 1488 C CA . SER B 1 30 ? 10.352 2.436 -15.68 1 85.31 30 SER B CA 1
ATOM 1489 C C . SER B 1 30 ? 8.859 2.639 -15.445 1 85.31 30 SER B C 1
ATOM 1491 O O . SER B 1 30 ? 8.352 2.336 -14.359 1 85.31 30 SER B O 1
ATOM 1493 N N . GLU B 1 31 ? 8.203 3.127 -16.438 1 82.12 31 GLU B N 1
ATOM 1494 C CA . GLU B 1 31 ? 6.758 3.291 -16.375 1 82.12 31 GLU B CA 1
ATOM 1495 C C . GLU B 1 31 ? 6.055 1.948 -16.203 1 82.12 31 GLU B C 1
ATOM 1497 O O . GLU B 1 31 ? 5.023 1.862 -15.531 1 82.12 31 GLU B O 1
ATOM 1502 N N . GLU B 1 32 ? 6.609 0.916 -16.797 1 87.88 32 GLU B N 1
ATOM 1503 C CA . GLU B 1 32 ? 6.02 -0.416 -16.719 1 87.88 32 GLU B CA 1
ATOM 1504 C C . GLU B 1 32 ? 6.016 -0.921 -15.273 1 87.88 32 GLU B C 1
ATOM 1506 O O . GLU B 1 32 ? 4.996 -1.42 -14.789 1 87.88 32 GLU B O 1
ATOM 1511 N N . VAL B 1 33 ?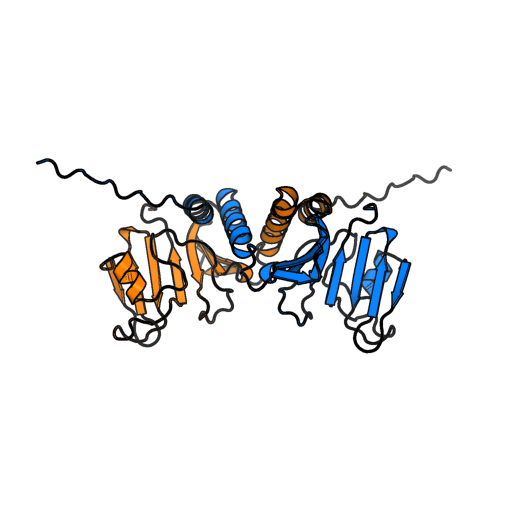 7.18 -0.754 -14.617 1 87.56 33 VAL B N 1
ATOM 1512 C CA . VAL B 1 33 ? 7.289 -1.207 -13.234 1 87.56 33 VAL B CA 1
ATOM 1513 C C . VAL B 1 33 ? 6.414 -0.339 -12.336 1 87.56 33 VAL B C 1
ATOM 1515 O O . VAL B 1 33 ? 5.699 -0.852 -11.469 1 87.56 33 VAL B O 1
ATOM 1518 N N . LEU B 1 34 ? 6.406 0.936 -12.562 1 79.75 34 LEU B N 1
ATOM 1519 C CA . LEU B 1 34 ? 5.598 1.85 -11.766 1 79.75 34 LEU B CA 1
ATOM 1520 C C . LEU B 1 34 ? 4.109 1.587 -11.977 1 79.75 34 LEU B C 1
ATOM 1522 O O . LEU B 1 34 ? 3.318 1.682 -11.039 1 79.75 34 LEU B O 1
ATOM 1526 N N . ASP B 1 35 ? 3.674 1.254 -13.188 1 80.56 35 ASP B N 1
ATOM 1527 C CA . ASP B 1 35 ? 2.285 0.917 -13.484 1 80.56 35 ASP B CA 1
ATOM 1528 C C . ASP B 1 35 ? 1.842 -0.322 -12.711 1 80.56 35 ASP B C 1
ATOM 1530 O O . ASP B 1 35 ? 0.702 -0.396 -12.25 1 80.56 35 ASP B O 1
ATOM 1534 N N . PHE B 1 36 ? 2.682 -1.293 -12.625 1 85.94 36 PHE B N 1
ATOM 1535 C CA . PHE B 1 36 ? 2.365 -2.492 -11.859 1 85.94 36 PHE B CA 1
ATOM 1536 C C . PHE B 1 36 ? 2.139 -2.152 -10.391 1 85.94 36 PHE B C 1
ATOM 1538 O O . PHE B 1 36 ? 1.139 -2.562 -9.805 1 85.94 36 PHE B O 1
ATOM 1545 N N . LEU B 1 37 ? 3.096 -1.383 -9.844 1 81.44 37 LEU B N 1
ATOM 1546 C CA . LEU B 1 37 ? 2.971 -0.996 -8.438 1 81.44 37 LEU B CA 1
ATOM 1547 C C . LEU B 1 37 ? 1.693 -0.194 -8.211 1 81.44 37 LEU B C 1
ATOM 1549 O O . LEU B 1 37 ? 1.008 -0.387 -7.203 1 81.44 37 LEU B O 1
ATOM 1553 N N . ARG B 1 38 ? 1.381 0.608 -9.156 1 75.81 38 ARG B N 1
ATOM 1554 C CA . ARG B 1 38 ? 0.149 1.385 -9.062 1 75.81 38 ARG B CA 1
ATOM 1555 C C . ARG B 1 38 ? -1.075 0.477 -9.125 1 75.81 38 ARG B C 1
ATOM 1557 O O . ARG B 1 38 ? -2.004 0.627 -8.328 1 75.81 38 ARG B O 1
ATOM 1564 N N . ALA B 1 39 ? -1.152 -0.431 -10.094 1 78.12 39 ALA B N 1
ATOM 1565 C CA . ALA B 1 39 ? -2.273 -1.357 -10.227 1 78.12 39 ALA B CA 1
ATOM 1566 C C . ALA B 1 39 ? -2.473 -2.168 -8.953 1 78.12 39 ALA B C 1
ATOM 1568 O O . ALA B 1 39 ? -3.605 -2.363 -8.508 1 78.12 39 ALA B O 1
ATOM 1569 N N . LEU B 1 40 ? -1.374 -2.66 -8.414 1 79.06 40 LEU B N 1
ATOM 1570 C CA . LEU B 1 40 ? -1.433 -3.434 -7.176 1 79.06 40 LEU B CA 1
ATOM 1571 C C . LEU B 1 40 ? -1.966 -2.582 -6.027 1 79.06 40 LEU B C 1
ATOM 1573 O O . LEU B 1 40 ? -2.758 -3.059 -5.211 1 79.06 40 LEU B O 1
ATOM 1577 N N . SER B 1 41 ? -1.444 -1.381 -5.961 1 72.56 41 SER B N 1
ATOM 1578 C CA . SER B 1 41 ? -1.872 -0.471 -4.902 1 72.56 41 SER B CA 1
ATOM 1579 C C . SER B 1 41 ? -3.379 -0.241 -4.945 1 72.56 41 SER B C 1
ATOM 1581 O O . SER B 1 41 ? -4.035 -0.195 -3.906 1 72.56 41 SER B O 1
ATOM 1583 N N . VAL B 1 42 ? -3.832 -0.079 -6.129 1 67.06 42 VAL B N 1
ATOM 1584 C CA . VAL B 1 42 ? -5.262 0.138 -6.305 1 67.06 42 VAL B CA 1
ATOM 1585 C C . VAL B 1 42 ? -6.031 -1.114 -5.891 1 67.06 42 VAL B C 1
ATOM 1587 O O . VAL B 1 42 ? -7.059 -1.024 -5.211 1 67.06 42 VAL B O 1
ATOM 1590 N N . SER B 1 43 ? -5.52 -2.209 -6.332 1 67.19 43 SER B N 1
ATOM 1591 C CA . SER B 1 43 ? -6.168 -3.471 -5.996 1 67.19 43 SER B CA 1
ATOM 1592 C C . SER B 1 43 ? -6.168 -3.713 -4.492 1 67.19 43 SER B C 1
ATOM 1594 O O . SER B 1 43 ? -7.129 -4.258 -3.943 1 67.19 43 SER B O 1
ATOM 1596 N N . SER B 1 44 ? -4.996 -3.381 -3.918 1 66.12 44 SER B N 1
ATOM 1597 C CA . SER B 1 44 ? -4.844 -3.592 -2.48 1 66.12 44 SER B CA 1
ATOM 1598 C C . SER B 1 44 ? -5.711 -2.621 -1.686 1 66.12 44 SER B C 1
ATOM 1600 O O . SER B 1 44 ? -6.094 -2.91 -0.549 1 66.12 44 SER B O 1
ATOM 1602 N N . SER B 1 45 ? -5.699 -1.335 -2.145 1 57 45 SER B N 1
ATOM 1603 C CA . SER B 1 45 ? -6.5 -0.331 -1.456 1 57 45 SER B CA 1
ATOM 1604 C C . SER B 1 45 ? -7.984 -0.679 -1.51 1 57 45 SER B C 1
ATOM 1606 O O . SER B 1 45 ? -8.773 -0.2 -0.69 1 57 45 SER B O 1
ATOM 1608 N N . VAL B 1 46 ? -8.305 -1.278 -2.705 1 48.41 46 VAL B N 1
ATOM 1609 C CA . VAL B 1 46 ? -9.711 -1.67 -2.684 1 48.41 46 VAL B CA 1
ATOM 1610 C C . VAL B 1 46 ? -10 -2.475 -1.42 1 48.41 46 VAL B C 1
ATOM 1612 O O . VAL B 1 46 ? -9.344 -3.48 -1.148 1 48.41 46 VAL B O 1
ATOM 1615 N N . ALA B 1 47 ? -10.242 -1.616 -0.363 1 46.19 47 ALA B N 1
ATOM 1616 C CA . ALA B 1 47 ? -10.602 -1.857 1.033 1 46.19 47 ALA B CA 1
ATOM 1617 C C . ALA B 1 47 ? -11.133 -3.273 1.228 1 46.19 47 ALA B C 1
ATOM 1619 O O . ALA B 1 47 ? -12.094 -3.676 0.572 1 46.19 47 ALA B O 1
ATOM 1620 N N . GLY B 1 48 ? -10.266 -4.125 1.312 1 46.22 48 GLY B N 1
ATOM 1621 C CA . GLY B 1 48 ? -11.047 -5.266 1.773 1 46.22 48 GLY B CA 1
ATOM 1622 C C . GLY B 1 48 ? -12.242 -4.867 2.615 1 46.22 48 GLY B C 1
ATOM 1623 O O . GLY B 1 48 ? -12.352 -3.719 3.049 1 46.22 48 GLY B O 1
ATOM 1624 N N . GLU B 1 49 ? -13.367 -5.551 2.508 1 47.75 49 GLU B N 1
ATOM 1625 C CA . GLU B 1 49 ? -14.633 -5.402 3.219 1 47.75 49 GLU B CA 1
ATOM 1626 C C . GLU B 1 49 ? -14.422 -4.809 4.609 1 47.75 49 GLU B C 1
ATOM 1628 O O . GLU B 1 49 ? -15.25 -4.031 5.09 1 47.75 49 GLU B O 1
ATOM 1633 N N . ASP B 1 50 ? -13.305 -5.098 5.281 1 52.5 50 ASP B N 1
ATOM 1634 C CA . ASP B 1 50 ? -13.195 -4.848 6.715 1 52.5 50 ASP B CA 1
ATOM 1635 C C . ASP B 1 50 ? -12.789 -3.4 6.988 1 52.5 50 ASP B C 1
ATOM 1637 O O . ASP B 1 50 ? -12.844 -2.941 8.133 1 52.5 50 ASP B O 1
ATOM 1641 N N . ASP B 1 51 ? -12.594 -2.592 5.957 1 67.38 51 ASP B N 1
ATOM 1642 C CA . ASP B 1 51 ? -12.078 -1.301 6.402 1 67.38 51 ASP B CA 1
ATOM 1643 C C . ASP B 1 51 ? -13 -0.163 5.965 1 67.38 51 ASP B C 1
ATOM 1645 O O . ASP B 1 51 ? -12.531 0.904 5.566 1 67.38 51 ASP B O 1
ATOM 1649 N N . ARG B 1 52 ? -14.383 -0.585 5.914 1 79 52 ARG B N 1
ATOM 1650 C CA . ARG B 1 52 ? -15.375 0.461 5.68 1 79 52 ARG B CA 1
ATOM 1651 C C . ARG B 1 52 ? -16.344 0.572 6.859 1 79 52 ARG B C 1
ATOM 1653 O O . ARG B 1 52 ? -16.859 -0.438 7.34 1 79 52 ARG B O 1
ATOM 1660 N N . LYS B 1 53 ? -16.547 1.749 7.453 1 82.94 53 LYS B N 1
ATOM 1661 C CA . LYS B 1 53 ? -17.484 2.016 8.547 1 82.94 53 LYS B CA 1
ATOM 1662 C C . LYS B 1 53 ? -18.391 3.191 8.211 1 82.94 53 LYS B C 1
ATOM 1664 O O . LYS B 1 53 ? -17.922 4.254 7.805 1 82.94 53 LYS B O 1
ATOM 1669 N N . THR B 1 54 ? -19.656 2.924 8.25 1 86.94 54 THR B N 1
ATOM 1670 C CA . THR B 1 54 ? -20.625 3.984 7.992 1 86.94 54 THR B CA 1
ATOM 1671 C C . THR B 1 54 ? -21.328 4.41 9.281 1 86.94 54 THR B C 1
ATOM 1673 O O . THR B 1 54 ? -21.719 3.568 10.094 1 86.94 54 THR B O 1
ATOM 1676 N N . PHE B 1 55 ? -21.312 5.695 9.539 1 86.12 55 PHE B N 1
ATOM 1677 C CA . PHE B 1 55 ? -22 6.297 10.672 1 86.12 55 PHE B CA 1
ATOM 1678 C C . PHE B 1 55 ? -23.188 7.125 10.188 1 86.12 55 PHE B C 1
ATOM 1680 O O . PHE B 1 55 ? -23.031 8.047 9.383 1 86.12 55 PHE B O 1
ATOM 1687 N N . GLY B 1 56 ? -24.375 6.762 10.719 1 89.88 56 GLY B N 1
ATOM 1688 C CA . GLY B 1 56 ? -25.562 7.406 10.188 1 89.88 56 GLY B CA 1
ATOM 1689 C C . GLY B 1 56 ? -25.844 7.047 8.742 1 89.88 56 GLY B C 1
ATOM 1690 O O . GLY B 1 56 ? -25.688 5.891 8.344 1 89.88 56 GLY B O 1
ATOM 1691 N N . THR B 1 57 ? -26.422 8.039 8.078 1 89 57 THR B N 1
ATOM 1692 C CA . THR B 1 57 ? -26.812 7.742 6.699 1 89 57 THR B CA 1
ATOM 1693 C C . THR B 1 57 ? -25.875 8.438 5.719 1 89 57 THR B C 1
ATOM 1695 O O . THR B 1 57 ? -25.906 8.164 4.516 1 89 57 THR B O 1
ATOM 1698 N N . THR B 1 58 ? -24.922 9.227 6.297 1 91.56 58 THR B N 1
ATOM 1699 C CA . THR B 1 58 ? -24.25 10.078 5.324 1 91.56 58 THR B CA 1
ATOM 1700 C C . THR B 1 58 ? -22.734 9.914 5.422 1 91.56 58 THR B C 1
ATOM 1702 O O . THR B 1 58 ? -22.016 10.133 4.445 1 91.56 58 THR B O 1
ATOM 1705 N N . THR B 1 59 ? -22.297 9.5 6.684 1 92.12 59 THR B N 1
ATOM 1706 C CA . THR B 1 59 ? -20.844 9.531 6.918 1 92.12 59 THR B CA 1
ATOM 1707 C C . THR B 1 59 ? -20.25 8.133 6.77 1 92.12 59 THR B C 1
ATOM 1709 O O . THR B 1 59 ? -20.656 7.199 7.461 1 92.12 59 THR B O 1
ATOM 1712 N N . THR B 1 60 ? -19.375 7.949 5.812 1 90.94 60 THR B N 1
ATOM 1713 C CA . THR B 1 60 ? -18.703 6.676 5.59 1 90.94 60 THR B CA 1
ATOM 1714 C C . THR B 1 60 ? -17.188 6.84 5.66 1 90.94 60 THR B C 1
ATOM 1716 O O . THR B 1 60 ? -16.625 7.77 5.07 1 90.94 60 THR B O 1
ATOM 1719 N N . TYR B 1 61 ? -16.516 6.008 6.441 1 91.38 61 TYR B N 1
ATOM 1720 C CA . TYR B 1 61 ? -15.055 5.906 6.465 1 91.38 61 TYR B CA 1
ATOM 1721 C C . TYR B 1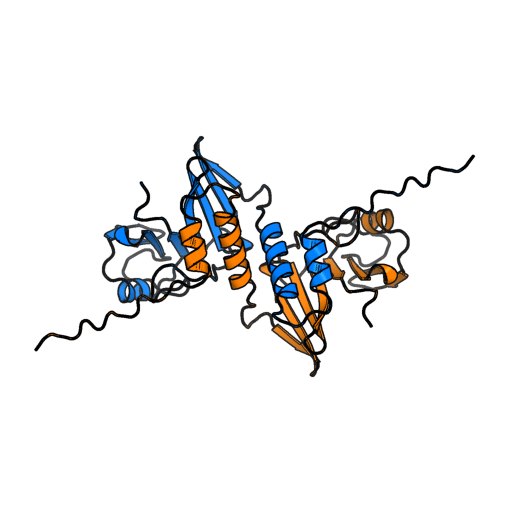 61 ? -14.578 4.707 5.656 1 91.38 61 TYR B C 1
ATOM 1723 O O . TYR B 1 61 ? -15.07 3.594 5.836 1 91.38 61 TYR B O 1
ATOM 1731 N N . VAL B 1 62 ? -13.719 4.953 4.719 1 86.31 62 VAL B N 1
ATOM 1732 C CA . VAL B 1 62 ? -12.992 3.904 4.004 1 86.31 62 VAL B CA 1
ATOM 1733 C C . VAL B 1 62 ? -11.531 3.889 4.449 1 86.31 62 VAL B C 1
ATOM 1735 O O . VAL B 1 62 ? -10.789 4.836 4.191 1 86.31 62 VAL B O 1
ATOM 1738 N N . ASN B 1 63 ? -11.094 2.811 5.125 1 86.25 63 ASN B N 1
ATOM 1739 C CA . ASN B 1 63 ? -9.773 2.711 5.746 1 86.25 63 ASN B CA 1
ATOM 1740 C C . ASN B 1 63 ? -8.781 1.982 4.84 1 86.25 63 ASN B C 1
ATOM 1742 O O . ASN B 1 63 ? -9.008 0.832 4.465 1 86.25 63 ASN B O 1
ATOM 1746 N N . HIS B 1 64 ? -7.75 2.73 4.441 1 82.06 64 HIS B N 1
ATOM 1747 C CA . HIS B 1 64 ? -6.594 2.17 3.75 1 82.06 64 HIS B CA 1
ATOM 1748 C C . HIS B 1 64 ? -5.398 2.041 4.691 1 82.06 64 HIS B C 1
ATOM 1750 O O . HIS B 1 64 ? -4.434 2.805 4.586 1 82.06 64 HIS B O 1
ATOM 1756 N N . ARG B 1 65 ? -5.422 1.018 5.547 1 80.75 65 ARG B N 1
ATOM 1757 C CA . ARG B 1 65 ? -4.441 0.872 6.617 1 80.75 65 ARG B CA 1
ATOM 1758 C C . ARG B 1 65 ? -3.039 0.674 6.055 1 80.75 65 ARG B C 1
ATOM 1760 O O . ARG B 1 65 ? -2.059 1.152 6.629 1 80.75 65 ARG B O 1
ATOM 1767 N N . ASN B 1 66 ? -3.035 0.107 4.902 1 75.25 66 ASN B N 1
ATOM 1768 C CA . ASN B 1 66 ? -1.742 -0.165 4.281 1 75.25 66 ASN B CA 1
ATOM 1769 C C . ASN B 1 66 ? -1.136 1.098 3.676 1 75.25 66 ASN B C 1
ATOM 1771 O O . ASN B 1 66 ? 0.05 1.123 3.344 1 75.25 66 ASN B O 1
ATOM 1775 N N . LEU B 1 67 ? -1.887 2.131 3.529 1 78 67 LEU B N 1
ATOM 1776 C CA . LEU B 1 67 ? -1.394 3.402 3.014 1 78 67 LEU B CA 1
ATOM 1777 C C . LEU B 1 67 ? -1.331 4.449 4.121 1 78 67 LEU B C 1
ATOM 1779 O O . LEU B 1 67 ? -0.921 5.59 3.883 1 78 67 LEU B O 1
ATOM 1783 N N . GLY B 1 68 ? -1.796 4.074 5.355 1 83.81 68 GLY B N 1
ATOM 1784 C CA . GLY B 1 68 ? -1.735 4.977 6.496 1 83.81 68 GLY B CA 1
ATOM 1785 C C . GLY B 1 68 ? -2.814 6.043 6.473 1 83.81 68 GLY B C 1
ATOM 1786 O O . GLY B 1 68 ? -2.623 7.141 6.996 1 83.81 68 GLY B O 1
ATOM 1787 N N . VAL B 1 69 ? -3.953 5.734 5.73 1 90.19 69 VAL B N 1
ATOM 1788 C CA . VAL B 1 69 ? -4.961 6.789 5.668 1 90.19 69 VAL B CA 1
ATOM 1789 C C . VAL B 1 69 ? -6.348 6.191 5.887 1 90.19 69 VAL B C 1
ATOM 1791 O O . VAL B 1 69 ? -6.602 5.043 5.52 1 90.19 69 VAL B O 1
ATOM 1794 N N . SER B 1 70 ? -7.211 6.961 6.504 1 90.75 70 SER B N 1
ATOM 1795 C CA . SER B 1 70 ? -8.656 6.793 6.5 1 90.75 70 SER B CA 1
ATOM 1796 C C . SER B 1 70 ? -9.344 7.938 5.762 1 90.75 70 SER B C 1
A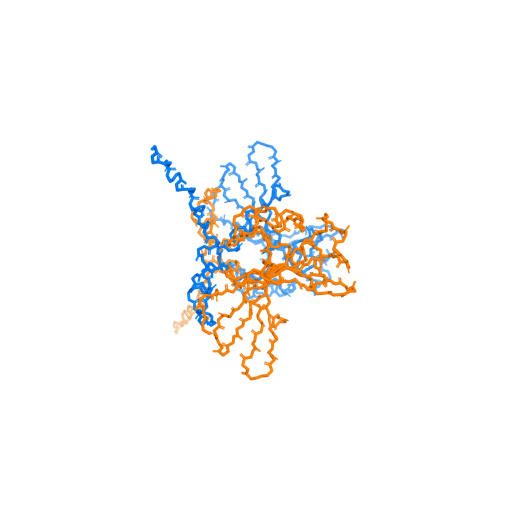TOM 1798 O O . SER B 1 70 ? -9.047 9.109 6.004 1 90.75 70 SER B O 1
ATOM 1800 N N . MET B 1 71 ? -10.211 7.602 4.816 1 92.19 71 MET B N 1
ATOM 1801 C CA . MET B 1 71 ? -10.938 8.602 4.039 1 92.19 71 MET B CA 1
ATOM 1802 C C . MET B 1 71 ? -12.383 8.711 4.508 1 92.19 71 MET B C 1
ATOM 1804 O O . MET B 1 71 ? -13.117 7.723 4.5 1 92.19 71 MET B O 1
ATOM 1808 N N . CYS B 1 72 ? -12.758 9.875 4.922 1 94.12 72 CYS B N 1
ATOM 1809 C CA . CYS B 1 72 ? -14.117 10.164 5.375 1 94.12 72 CYS B CA 1
ATOM 1810 C C . CYS B 1 72 ? -14.953 10.773 4.254 1 94.12 72 CYS B C 1
ATOM 1812 O O . CYS B 1 72 ? -14.641 11.867 3.77 1 94.12 72 CYS B O 1
ATOM 1814 N N . PHE B 1 73 ? -15.977 10.039 3.844 1 92.69 73 PHE B N 1
ATOM 1815 C CA . PHE B 1 73 ? -16.906 10.523 2.83 1 92.69 73 PHE B CA 1
ATOM 1816 C C . PHE B 1 73 ? -18.219 10.984 3.469 1 92.69 73 PHE B C 1
ATOM 1818 O O . PHE B 1 73 ? -18.812 10.266 4.277 1 92.69 73 PHE B O 1
ATOM 1825 N N . GLU B 1 74 ? -18.578 12.25 3.242 1 92.19 74 GLU B N 1
ATOM 1826 C CA . GLU B 1 74 ? -19.875 12.805 3.607 1 92.19 74 GLU B CA 1
ATOM 1827 C C . GLU B 1 74 ? -20.797 12.906 2.393 1 92.19 74 GLU B C 1
ATOM 1829 O O . GLU B 1 74 ? -20.484 13.602 1.426 1 92.19 74 GLU B O 1
ATOM 1834 N N . ASN B 1 75 ? -21.906 12.148 2.447 1 92.75 75 ASN B N 1
ATOM 1835 C CA . ASN B 1 75 ? -22.828 12.094 1.32 1 92.75 75 ASN B CA 1
ATOM 1836 C C . ASN B 1 75 ? -22.125 11.688 0.03 1 92.75 75 ASN B C 1
ATOM 1838 O O . ASN B 1 75 ? -22.328 12.312 -1.015 1 92.75 75 ASN B O 1
ATOM 1842 N N . GLY B 1 76 ? -21.203 10.812 0.255 1 89.62 76 GLY B N 1
ATOM 1843 C CA . GLY B 1 76 ? -20.547 10.195 -0.888 1 89.62 76 GLY B CA 1
ATOM 1844 C C . GLY B 1 76 ? -19.391 11.016 -1.423 1 89.62 76 GLY B C 1
ATOM 1845 O O . GLY B 1 76 ? -18.719 10.594 -2.369 1 89.62 76 GLY B O 1
ATOM 1846 N N . THR B 1 77 ? -19.125 12.172 -0.767 1 93.56 77 THR B N 1
ATOM 1847 C CA . THR B 1 77 ? -18.016 13.008 -1.205 1 93.56 77 THR B CA 1
ATOM 1848 C C . THR B 1 77 ? -16.922 13.062 -0.14 1 93.56 77 THR B C 1
ATOM 1850 O O . THR B 1 77 ? -17.219 13.109 1.056 1 93.56 77 THR B O 1
ATOM 1853 N N . LEU B 1 78 ? -15.648 13.031 -0.649 1 93.56 78 LEU B N 1
ATOM 1854 C CA . LEU B 1 78 ? -14.523 13.023 0.281 1 93.56 78 LEU B CA 1
ATOM 1855 C C . LEU B 1 78 ? -14.461 14.32 1.071 1 93.56 78 LEU B C 1
ATOM 1857 O O . LEU B 1 78 ? -14.281 15.398 0.493 1 93.56 78 LEU B O 1
ATOM 1861 N N . ASP B 1 79 ? -14.648 14.219 2.324 1 95.69 79 ASP B N 1
ATOM 1862 C CA . ASP B 1 79 ? -14.688 15.383 3.211 1 95.69 79 ASP B CA 1
ATOM 1863 C C . ASP B 1 79 ? -13.344 15.602 3.896 1 95.69 79 ASP B C 1
ATOM 1865 O O . ASP B 1 79 ? -12.875 16.734 4.008 1 95.69 79 ASP B O 1
ATOM 1869 N N . THR B 1 80 ? -12.742 14.562 4.402 1 96.12 80 THR B N 1
ATOM 1870 C CA . THR B 1 80 ? -11.531 14.641 5.215 1 96.12 80 THR B CA 1
ATOM 1871 C C . THR B 1 80 ? -10.656 13.406 5.012 1 96.12 80 THR B C 1
ATOM 1873 O O . THR B 1 80 ? -11.172 12.289 4.91 1 96.12 80 THR B O 1
ATOM 1876 N N . VAL B 1 81 ? -9.375 13.578 4.895 1 95.81 81 VAL B N 1
ATOM 1877 C CA . VAL B 1 81 ? -8.398 12.492 4.938 1 95.81 81 VAL B CA 1
ATOM 1878 C C . VAL B 1 81 ? -7.684 12.492 6.285 1 95.81 81 VAL B C 1
ATOM 1880 O O . VAL B 1 81 ? -7.191 13.531 6.734 1 95.81 81 VAL B O 1
ATOM 1883 N N . HIS B 1 82 ? -7.645 11.398 6.93 1 96.31 82 HIS B N 1
ATOM 1884 C CA . HIS B 1 82 ? -6.871 11.195 8.148 1 96.31 82 HIS B CA 1
ATOM 1885 C C . HIS B 1 82 ? -5.594 10.406 7.867 1 96.31 82 HIS B C 1
ATOM 1887 O O . HIS B 1 82 ? -5.656 9.273 7.383 1 96.31 82 HIS B O 1
ATOM 1893 N N . ALA B 1 83 ? -4.469 11.008 8.062 1 95.88 83 ALA B N 1
ATOM 1894 C CA . ALA B 1 83 ? -3.162 10.359 7.949 1 95.88 83 ALA B CA 1
ATOM 1895 C C . ALA B 1 83 ? -2.633 9.945 9.32 1 95.88 83 ALA B C 1
ATOM 1897 O O . ALA B 1 83 ? -2.758 10.688 10.297 1 95.88 83 ALA B O 1
ATOM 1898 N N . TYR B 1 84 ? -2.031 8.789 9.391 1 93.88 84 TYR B N 1
ATOM 1899 C CA . TYR B 1 84 ? -1.659 8.25 10.688 1 93.88 84 TYR B CA 1
ATOM 1900 C C . TYR B 1 84 ? -0.146 8.125 10.82 1 93.88 84 TYR B C 1
ATOM 1902 O O . TYR B 1 84 ? 0.536 7.754 9.859 1 93.88 84 TYR B O 1
ATOM 1910 N N . GLY B 1 85 ? 0.328 8.461 11.984 1 92.62 85 GLY B N 1
ATOM 1911 C CA . GLY B 1 85 ? 1.737 8.305 12.305 1 92.62 85 GLY B CA 1
ATOM 1912 C C . GLY B 1 85 ? 2.082 6.918 12.812 1 92.62 85 GLY B C 1
ATOM 1913 O O . GLY B 1 85 ? 1.21 6.055 12.922 1 92.62 85 GLY B O 1
ATOM 1914 N N . ARG B 1 86 ? 3.338 6.703 13.141 1 87.44 86 ARG B N 1
ATOM 1915 C CA . ARG B 1 86 ? 3.881 5.402 13.516 1 87.44 86 ARG B CA 1
ATOM 1916 C C . ARG B 1 86 ? 3.318 4.945 14.859 1 87.44 86 ARG B C 1
ATOM 1918 O O . ARG B 1 86 ? 3.236 3.744 15.125 1 87.44 86 ARG B O 1
ATOM 1925 N N . THR B 1 87 ? 2.889 5.875 15.68 1 86.5 87 THR B N 1
ATOM 1926 C CA . THR B 1 87 ? 2.477 5.531 17.031 1 86.5 87 THR B CA 1
ATOM 1927 C C . THR B 1 87 ? 0.97 5.301 17.109 1 86.5 87 THR B C 1
ATOM 1929 O O . THR B 1 87 ? 0.404 5.176 18.188 1 86.5 87 THR B O 1
ATOM 1932 N N . ASN B 1 88 ? 0.312 5.316 15.914 1 88.19 88 ASN B N 1
ATOM 1933 C CA . ASN B 1 88 ? -1.126 5.074 15.969 1 88.19 88 ASN B CA 1
ATOM 1934 C C . ASN B 1 88 ? -1.441 3.688 16.531 1 88.19 88 ASN B C 1
ATOM 1936 O O . ASN B 1 88 ? -0.607 2.783 16.469 1 88.19 88 ASN B O 1
ATOM 1940 N N . LYS B 1 89 ? -2.605 3.535 17.094 1 83.25 89 LYS B N 1
ATOM 1941 C CA . LYS B 1 89 ? -2.992 2.281 17.75 1 83.25 89 LYS B CA 1
ATOM 1942 C C . LYS B 1 89 ? -4.082 1.569 16.953 1 83.25 89 LYS B C 1
ATOM 1944 O O . LYS B 1 89 ? -4.707 0.628 17.438 1 83.25 89 LYS B O 1
ATOM 1949 N N . ASP B 1 90 ? -4.336 2.074 15.773 1 82.12 90 ASP B N 1
ATOM 1950 C CA . ASP B 1 90 ? -5.488 1.571 15.023 1 82.12 90 ASP B CA 1
ATOM 1951 C C . ASP B 1 90 ? -5.043 0.687 13.867 1 82.12 90 ASP B C 1
ATOM 1953 O O . ASP B 1 90 ? -5.844 0.355 12.992 1 82.12 90 ASP B O 1
ATOM 1957 N N . GLY B 1 91 ? -3.768 0.41 13.844 1 77.62 91 GLY B N 1
ATOM 1958 C CA . GLY B 1 91 ? -3.285 -0.595 12.906 1 77.62 91 GLY B CA 1
ATOM 1959 C C . GLY B 1 91 ? -2.906 -0.02 11.555 1 77.62 91 GLY B C 1
ATOM 1960 O O . GLY B 1 91 ? -2.744 -0.76 10.586 1 77.62 91 GLY B O 1
ATOM 1961 N N . TYR B 1 92 ? -2.791 1.277 11.453 1 83.25 92 TYR B N 1
ATOM 1962 C CA . TYR B 1 92 ? -2.336 1.886 10.211 1 83.25 92 TYR B CA 1
ATOM 1963 C C . TYR B 1 92 ? -0.815 1.857 10.109 1 83.25 92 TYR B C 1
ATOM 1965 O O . TYR B 1 92 ? -0.119 2.072 11.109 1 83.25 92 TYR B O 1
ATOM 1973 N N . VAL B 1 93 ? -0.354 1.519 8.906 1 76.69 93 VAL B N 1
ATOM 1974 C CA . VAL B 1 93 ? 1.051 1.822 8.656 1 76.69 93 VAL B CA 1
ATOM 1975 C C . VAL B 1 93 ? 1.272 3.332 8.711 1 76.69 93 VAL B C 1
ATOM 1977 O O . VAL B 1 93 ? 0.337 4.109 8.508 1 76.69 93 VAL B O 1
ATOM 1980 N N . ALA B 1 94 ? 2.551 3.752 8.961 1 85 94 ALA B N 1
ATOM 1981 C CA . ALA B 1 94 ? 2.834 5.184 9.016 1 85 94 ALA B CA 1
ATOM 1982 C C . ALA B 1 94 ? 2.674 5.828 7.645 1 85 94 ALA B C 1
ATOM 1984 O O . ALA B 1 94 ? 3.176 5.309 6.648 1 85 94 ALA B O 1
ATOM 1985 N N . TYR B 1 95 ? 1.935 6.883 7.605 1 88.94 95 TYR B N 1
ATOM 1986 C CA . TYR B 1 95 ? 1.738 7.66 6.387 1 88.94 95 TYR B CA 1
ATOM 1987 C C . TYR B 1 95 ? 3.068 8.172 5.848 1 88.94 95 TYR B C 1
ATOM 1989 O O . TYR B 1 95 ? 3.844 8.797 6.574 1 88.94 95 TYR B O 1
ATOM 1997 N N . ALA B 1 96 ? 3.246 7.91 4.535 1 81.25 96 ALA B N 1
ATOM 1998 C CA . ALA B 1 96 ? 4.547 8.227 3.945 1 81.25 96 ALA B CA 1
ATOM 1999 C C . ALA B 1 96 ? 4.438 9.398 2.979 1 81.25 96 ALA B C 1
ATOM 2001 O O . ALA B 1 96 ? 5.434 9.812 2.379 1 81.25 96 ALA B O 1
ATOM 2002 N N . GLY B 1 97 ? 3.301 9.898 2.779 1 83.25 97 GLY B N 1
ATOM 2003 C CA . GLY B 1 97 ? 3.117 11 1.851 1 83.25 97 GLY B CA 1
ATOM 2004 C C . GLY B 1 97 ? 3.475 12.352 2.449 1 83.25 97 GLY B C 1
ATOM 2005 O O . GLY B 1 97 ? 3.678 12.461 3.658 1 83.25 97 GLY B O 1
ATOM 2006 N N . GLU B 1 98 ? 3.57 13.281 1.56 1 89.06 98 GLU B N 1
ATOM 2007 C CA . GLU B 1 98 ? 3.754 14.664 1.985 1 89.06 98 GLU B CA 1
ATOM 2008 C C . GLU B 1 98 ? 2.475 15.227 2.6 1 89.06 98 GLU B C 1
ATOM 2010 O O . GLU B 1 98 ? 1.37 14.859 2.193 1 89.06 98 GLU B O 1
ATOM 2015 N N . LEU B 1 99 ? 2.689 16.047 3.605 1 94 99 LEU B N 1
ATOM 2016 C CA . LEU B 1 99 ? 1.561 16.797 4.125 1 94 99 LEU B CA 1
ATOM 2017 C C . LEU B 1 99 ? 1.371 18.094 3.336 1 94 99 LEU B C 1
ATOM 2019 O O . LEU B 1 99 ? 2.326 18.625 2.764 1 94 99 LEU B O 1
ATOM 2023 N N . PRO B 1 100 ? 0.145 18.578 3.285 1 94.31 100 PRO B N 1
ATOM 2024 C CA . PRO B 1 100 ? -0.123 19.75 2.447 1 94.31 100 PRO B CA 1
ATOM 2025 C C . PRO B 1 100 ? 0.293 21.047 3.115 1 94.31 100 PRO B C 1
ATOM 2027 O O . PRO B 1 100 ? -0.412 22.062 3.002 1 94.31 100 PRO B O 1
ATOM 2030 N N . VAL B 1 101 ? 1.246 21.062 4.004 1 93.81 101 VAL B N 1
ATOM 2031 C CA . VAL B 1 101 ? 1.829 22.234 4.629 1 93.81 101 VAL B CA 1
ATOM 2032 C C . VAL B 1 101 ? 3.352 22.141 4.613 1 93.81 101 VAL B C 1
ATOM 2034 O O . VAL B 1 101 ? 3.906 21.031 4.695 1 93.81 101 VAL B O 1
ATOM 2037 N N . GLY B 1 102 ? 3.982 23.188 4.484 1 90.88 102 GLY B N 1
ATOM 2038 C CA . GLY B 1 102 ? 5.434 23.203 4.422 1 90.88 102 GLY B CA 1
ATOM 2039 C C . GLY B 1 102 ? 6.094 23.016 5.777 1 90.88 102 GLY B C 1
ATOM 2040 O O . GLY B 1 102 ? 5.582 23.5 6.789 1 90.88 102 GLY B O 1
ATOM 2041 N N . GLY B 1 103 ? 7.203 22.281 5.801 1 92.06 103 GLY B N 1
ATOM 2042 C CA . GLY B 1 103 ? 8.047 22.219 6.984 1 92.06 103 GLY B CA 1
ATOM 2043 C C . GLY B 1 103 ? 7.582 21.188 7.992 1 92.06 103 GLY B C 1
ATOM 2044 O O . GLY B 1 103 ? 8.164 21.047 9.07 1 92.06 103 GLY B O 1
ATOM 2045 N N . VAL B 1 104 ? 6.527 20.5 7.691 1 95.69 104 VAL B N 1
ATOM 2046 C CA . VAL B 1 104 ? 5.996 19.531 8.633 1 95.69 104 VAL B CA 1
ATOM 2047 C C . VAL B 1 104 ? 5.852 18.172 7.934 1 95.69 104 VAL B C 1
ATOM 2049 O O . VAL B 1 104 ? 5.391 18.094 6.793 1 95.69 104 VAL B O 1
ATOM 2052 N N . THR B 1 105 ? 6.301 17.125 8.516 1 93.69 105 THR B N 1
ATOM 2053 C CA . THR B 1 105 ? 6.07 15.742 8.109 1 93.69 105 THR B CA 1
ATOM 2054 C C . THR B 1 105 ? 5.426 14.945 9.242 1 93.69 105 THR B C 1
ATOM 2056 O O . THR B 1 105 ? 5.254 15.461 10.352 1 93.69 105 THR B O 1
ATOM 2059 N N . MET B 1 106 ? 5.102 13.695 8.938 1 93.75 106 MET B N 1
ATOM 2060 C CA . MET B 1 106 ? 4.48 12.867 9.961 1 93.75 106 MET B CA 1
ATOM 2061 C C . MET B 1 106 ? 5.473 12.547 11.078 1 93.75 106 MET B C 1
ATOM 2063 O O . MET B 1 106 ? 5.078 12.078 12.148 1 93.75 106 MET B O 1
ATOM 2067 N N . ARG B 1 107 ? 6.75 12.867 10.922 1 90.88 107 ARG B N 1
ATOM 2068 C CA . ARG B 1 107 ? 7.781 12.625 11.922 1 90.88 107 ARG B CA 1
ATOM 2069 C C . ARG B 1 107 ? 8.008 13.859 12.789 1 90.88 107 ARG B C 1
ATOM 2071 O O . ARG B 1 107 ? 8.75 13.812 13.773 1 90.88 107 ARG B O 1
ATOM 2078 N N . SER B 1 108 ? 7.359 14.898 12.422 1 94.56 108 SER B N 1
ATOM 2079 C CA . SER B 1 108 ? 7.5 16.141 13.172 1 94.56 108 SER B CA 1
ATOM 2080 C C . SER B 1 108 ? 6.902 16.016 14.57 1 94.56 108 SER B C 1
ATOM 2082 O O . SER B 1 108 ? 6.004 15.211 14.797 1 94.56 108 SER B O 1
ATOM 2084 N N . THR B 1 109 ? 7.41 16.812 15.469 1 94.69 109 THR B N 1
ATOM 2085 C CA . THR B 1 109 ? 6.875 16.938 16.812 1 94.69 109 THR B CA 1
ATOM 2086 C C . THR B 1 109 ? 5.91 18.125 16.906 1 94.69 109 THR B C 1
ATOM 2088 O O . THR B 1 109 ? 5.781 18.891 15.953 1 94.69 109 THR B O 1
ATOM 2091 N N . ALA B 1 110 ? 5.285 18.203 18.062 1 92.81 110 ALA B N 1
ATOM 2092 C CA . ALA B 1 110 ? 4.441 19.375 18.328 1 92.81 110 ALA B CA 1
ATOM 2093 C C . ALA B 1 110 ? 5.23 20.672 18.156 1 92.81 110 ALA B C 1
ATOM 2095 O O . ALA B 1 110 ? 4.738 21.641 17.578 1 92.81 110 ALA B O 1
ATOM 2096 N N . ARG B 1 111 ? 6.371 20.703 18.656 1 94.12 111 ARG B N 1
ATOM 2097 C CA . ARG B 1 111 ? 7.246 21.859 18.547 1 94.12 111 ARG B CA 1
ATOM 2098 C C . ARG B 1 111 ? 7.535 22.188 17.094 1 94.12 111 ARG B C 1
ATOM 2100 O O . ARG B 1 111 ? 7.508 23.359 16.703 1 94.12 111 ARG B O 1
ATOM 2107 N N . ASP B 1 112 ? 7.863 21.203 16.281 1 95.94 112 ASP B N 1
ATOM 2108 C CA . ASP B 1 112 ? 8.133 21.406 14.852 1 95.94 112 ASP B CA 1
ATOM 2109 C C . ASP B 1 112 ? 6.934 22.031 14.148 1 95.94 112 ASP B C 1
ATOM 2111 O O . ASP B 1 112 ? 7.098 22.906 13.297 1 95.94 112 ASP B O 1
ATOM 2115 N N . VAL B 1 113 ? 5.77 21.578 14.547 1 96.44 113 VAL B N 1
ATOM 2116 C CA . VAL B 1 113 ? 4.547 22.062 13.922 1 96.44 113 VAL B CA 1
ATOM 2117 C C . VAL B 1 113 ? 4.363 23.547 14.219 1 96.44 113 VAL B C 1
ATOM 2119 O O . VAL B 1 113 ? 4.168 24.359 13.305 1 96.44 113 VAL B O 1
ATOM 2122 N N . VAL B 1 114 ? 4.473 23.891 15.438 1 95.5 114 VAL B N 1
ATOM 2123 C CA . VAL B 1 114 ? 4.27 25.281 15.844 1 95.5 114 VAL B CA 1
ATOM 2124 C C . VAL B 1 114 ? 5.359 26.156 15.234 1 95.5 114 VAL B C 1
ATOM 2126 O O . VAL B 1 114 ? 5.09 27.281 14.805 1 95.5 114 VAL B O 1
ATOM 2129 N N . LYS B 1 115 ? 6.52 25.672 15.219 1 96.06 115 LYS B N 1
ATOM 2130 C CA . LYS B 1 115 ? 7.629 26.406 14.617 1 96.06 115 LYS B CA 1
ATOM 2131 C C . LYS B 1 115 ? 7.379 26.656 13.141 1 96.06 115 LYS B C 1
ATOM 2133 O O . LYS B 1 115 ? 7.656 27.75 12.633 1 96.06 115 LYS B O 1
ATOM 2138 N N . ALA B 1 116 ? 6.883 25.75 12.469 1 95.5 116 ALA B N 1
ATOM 2139 C CA . ALA B 1 116 ? 6.707 25.828 11.023 1 95.5 116 ALA B CA 1
ATOM 2140 C C . ALA B 1 116 ? 5.461 26.625 10.664 1 95.5 116 ALA B C 1
ATOM 2142 O O . ALA B 1 116 ? 5.465 27.391 9.688 1 95.5 116 ALA B O 1
ATOM 2143 N N . LEU B 1 117 ? 4.395 26.438 11.477 1 96.69 117 LEU B N 1
ATOM 2144 C CA . LEU B 1 117 ? 3.104 26.953 11.031 1 96.69 117 LEU B CA 1
ATOM 2145 C C . LEU B 1 117 ? 2.666 28.141 11.883 1 96.69 117 LEU B C 1
ATOM 2147 O O . LEU B 1 117 ? 1.692 28.812 11.555 1 96.69 117 LEU B O 1
ATOM 2151 N N . GLY B 1 118 ? 3.311 28.422 12.969 1 95.94 118 GLY B N 1
ATOM 2152 C CA . GLY B 1 118 ? 2.902 29.484 13.867 1 95.94 118 GLY B CA 1
ATOM 2153 C C . GLY B 1 118 ? 1.78 29.078 14.805 1 95.94 118 GLY B C 1
ATOM 2154 O O . GLY B 1 118 ? 1.569 27.875 15.047 1 95.94 118 GLY B O 1
ATOM 2155 N N . GLU B 1 119 ? 1.071 30.047 15.367 1 95.25 119 GLU B N 1
ATOM 2156 C CA . GLU B 1 119 ? 0.007 29.812 16.344 1 95.25 119 GLU B CA 1
ATOM 2157 C C . GLU B 1 119 ? -1.191 29.141 15.68 1 95.25 119 GLU B C 1
ATOM 2159 O O . GLU B 1 119 ? -1.625 29.531 14.602 1 95.25 119 GLU B O 1
ATOM 2164 N N . PRO B 1 120 ? -1.684 28.109 16.266 1 96.06 120 PRO B N 1
ATOM 2165 C CA . PRO B 1 120 ? -2.875 27.453 15.711 1 96.06 120 PRO B CA 1
ATOM 2166 C C . PRO B 1 120 ? -4.137 28.297 15.875 1 96.06 120 PRO B C 1
ATOM 2168 O O . PRO B 1 120 ? -4.168 29.219 16.703 1 96.06 120 PRO B O 1
ATOM 2171 N N . THR B 1 121 ? -5.145 27.984 15.016 1 96.44 121 THR B N 1
ATOM 2172 C CA . THR B 1 121 ? -6.465 28.578 15.172 1 96.44 121 THR B CA 1
ATOM 2173 C C . THR B 1 121 ? -7.09 28.172 16.5 1 96.44 121 THR B C 1
ATOM 2175 O O . THR B 1 121 ? -7.723 28.984 17.172 1 96.44 121 THR B O 1
ATOM 2178 N N . SER B 1 122 ? -6.977 26.938 16.859 1 95.75 122 SER B N 1
ATOM 2179 C CA . SER B 1 122 ? -7.477 26.406 18.125 1 95.75 122 SER B CA 1
ATOM 2180 C C . SER B 1 122 ? -6.621 25.234 18.594 1 95.75 122 SER B C 1
ATOM 2182 O O . SER B 1 122 ? -5.875 24.641 17.812 1 95.75 122 SER B O 1
ATOM 2184 N N . LYS B 1 123 ? -6.578 25.047 19.828 1 92.69 123 LYS B N 1
ATOM 2185 C CA . LYS B 1 123 ? -5.906 23.906 20.453 1 92.69 123 LYS B CA 1
ATOM 2186 C C . LYS B 1 123 ? -6.754 23.328 21.578 1 92.69 123 LYS B C 1
ATOM 2188 O O . LYS B 1 123 ? -7.605 24 22.141 1 92.69 123 LYS B O 1
ATOM 2193 N N . GLY B 1 124 ? -6.652 22.125 21.719 1 91.5 124 GLY B N 1
ATOM 2194 C CA . GLY B 1 124 ? -7.426 21.469 22.766 1 91.5 124 GLY B CA 1
ATOM 2195 C C . GLY B 1 124 ? -6.961 20.047 23.047 1 91.5 124 GLY B C 1
ATOM 2196 O O . GLY B 1 124 ? -5.852 19.656 22.656 1 91.5 124 GLY B O 1
ATOM 2197 N N . GLY B 1 125 ? -7.816 19.406 23.781 1 83.06 125 GLY B N 1
ATOM 2198 C CA . GLY B 1 125 ? -7.535 18.031 24.172 1 83.06 125 GLY B CA 1
ATOM 2199 C C . GLY B 1 125 ? -7.176 17.891 25.641 1 83.06 125 GLY B C 1
ATOM 2200 O O . GLY B 1 125 ? -6.98 18.891 26.344 1 83.06 125 GLY B O 1
ATOM 2201 N N . ALA B 1 126 ? -7.488 16.844 26.281 1 75.19 126 ALA B N 1
ATOM 2202 C CA . ALA B 1 126 ? -7.16 16.531 27.672 1 75.19 126 ALA B CA 1
ATOM 2203 C C . ALA B 1 126 ? -6.887 15.031 27.844 1 75.19 126 ALA B C 1
ATOM 2205 O O . ALA B 1 126 ? -7.379 14.219 27.062 1 75.19 126 ALA B O 1
ATOM 2206 N N . GLY B 1 127 ? -6.074 14.773 28.875 1 72.75 127 GLY B N 1
ATOM 2207 C CA . GLY B 1 127 ? -5.875 13.406 29.328 1 72.75 127 GLY B CA 1
ATOM 2208 C C . GLY B 1 127 ? -5.039 12.578 28.375 1 72.75 127 GLY B C 1
ATOM 2209 O O . GLY B 1 127 ? -3.848 12.367 28.594 1 72.75 127 GLY B O 1
ATOM 2210 N N . ARG B 1 128 ? -5.727 12.211 27.188 1 72.31 128 ARG B N 1
ATOM 2211 C CA . ARG B 1 128 ? -5.055 11.172 26.406 1 72.31 128 ARG B CA 1
ATOM 2212 C C . ARG B 1 128 ? -4.395 11.758 25.156 1 72.31 128 ARG B C 1
ATOM 2214 O O . ARG B 1 128 ? -3.412 11.219 24.656 1 72.31 128 ARG B O 1
ATOM 2221 N N . MET B 1 129 ? -4.867 12.828 24.703 1 82.81 129 MET B N 1
ATOM 2222 C CA . MET B 1 129 ? -4.336 13.375 23.453 1 82.81 129 MET B CA 1
ATOM 2223 C C . MET B 1 129 ? -4.645 14.867 23.328 1 82.81 129 MET B C 1
ATOM 2225 O O . MET B 1 129 ? -5.75 15.305 23.672 1 82.81 129 MET B O 1
ATOM 2229 N N . ILE B 1 130 ? -3.633 15.648 22.969 1 91.81 130 ILE B N 1
ATOM 2230 C CA . ILE B 1 130 ? -3.875 17.047 22.656 1 91.81 130 ILE B CA 1
ATOM 2231 C C . ILE B 1 130 ? -3.889 17.25 21.141 1 91.81 130 ILE B C 1
ATOM 2233 O O . ILE B 1 130 ? -3.443 16.375 20.391 1 91.81 130 ILE B O 1
ATOM 2237 N N . TRP B 1 131 ? -4.465 18.344 20.75 1 95.25 131 TRP B N 1
ATOM 2238 C CA . TRP B 1 131 ? -4.516 18.594 19.312 1 95.25 131 TRP B CA 1
ATOM 2239 C C . TRP B 1 131 ? -4.32 20.062 19 1 95.25 131 TRP B C 1
ATOM 2241 O O . TRP B 1 131 ? -4.602 20.922 19.844 1 95.25 131 TRP B O 1
ATOM 2251 N N . LEU B 1 132 ? -3.725 20.375 17.844 1 96 132 LEU B N 1
ATOM 2252 C CA . LEU B 1 132 ? -3.592 21.688 17.203 1 96 132 LEU B CA 1
ATOM 2253 C C . LEU B 1 132 ? -4.383 21.734 15.906 1 96 132 LEU B C 1
ATOM 2255 O O . LEU B 1 132 ? -4.246 20.859 15.047 1 96 132 LEU B O 1
ATOM 2259 N N . SER B 1 133 ? -5.223 22.797 15.812 1 97 133 SER B N 1
ATOM 2260 C CA . SER B 1 133 ? -6.004 22.953 14.594 1 97 133 SER B CA 1
ATOM 2261 C C . SER B 1 133 ? -5.652 24.25 13.875 1 97 133 SER B C 1
ATOM 2263 O O . SER B 1 133 ? -5.574 25.312 14.5 1 97 133 SER B O 1
ATOM 2265 N N . TYR B 1 134 ? -5.285 24.172 12.633 1 97.12 134 TYR B N 1
ATOM 2266 C CA . TYR B 1 134 ? -5.098 25.281 11.711 1 97.12 134 TYR B CA 1
ATOM 2267 C C . TYR B 1 134 ? -6.203 25.312 10.664 1 97.12 134 TYR B C 1
ATOM 2269 O O . TYR B 1 134 ? -6.02 24.828 9.539 1 97.12 134 TYR B O 1
ATOM 2277 N N . GLU B 1 135 ? -7.281 25.953 11.039 1 95.69 135 GLU B N 1
ATOM 2278 C CA . GLU B 1 135 ? -8.508 25.891 10.25 1 95.69 135 GLU B CA 1
ATOM 2279 C C . GLU B 1 135 ? -8.328 26.562 8.898 1 95.69 135 GLU B C 1
ATOM 2281 O O . GLU B 1 135 ? -8.867 26.109 7.887 1 95.69 135 GLU B O 1
ATOM 2286 N N . HIS B 1 136 ? -7.586 27.672 8.898 1 94.56 136 HIS B N 1
ATOM 2287 C CA . HIS B 1 136 ? -7.375 28.422 7.66 1 94.56 136 HIS B CA 1
ATOM 2288 C C . HIS B 1 136 ? -6.523 27.609 6.676 1 94.56 136 HIS B C 1
ATOM 2290 O O . HIS B 1 136 ? -6.516 27.906 5.477 1 94.56 136 HIS B O 1
ATOM 2296 N N . LEU B 1 137 ? -5.789 26.547 7.141 1 94.44 137 LEU B N 1
ATOM 2297 C CA . LEU B 1 137 ? -4.969 25.672 6.301 1 94.44 137 LEU B CA 1
ATOM 2298 C C . LEU B 1 137 ? -5.66 24.344 6.055 1 94.44 137 LEU B C 1
ATOM 2300 O O . LEU B 1 137 ? -5.199 23.531 5.242 1 94.44 137 LEU B O 1
ATOM 2304 N N . GLY B 1 138 ? -6.82 24.031 6.738 1 96.25 138 GLY B N 1
ATOM 2305 C CA . GLY B 1 138 ? -7.52 22.766 6.598 1 96.25 138 GLY B CA 1
ATOM 2306 C C . GLY B 1 138 ? -6.742 21.594 7.156 1 96.25 138 GLY B C 1
ATOM 2307 O O . GLY B 1 138 ? -6.66 20.531 6.52 1 96.25 138 GLY B O 1
ATOM 2308 N N . ILE B 1 139 ? -6.098 21.766 8.32 1 97.88 139 ILE B N 1
ATOM 2309 C CA . ILE B 1 139 ? -5.293 20.672 8.852 1 97.88 139 ILE B CA 1
ATOM 2310 C C . ILE B 1 139 ? -5.332 20.703 10.383 1 97.88 139 ILE B C 1
ATOM 2312 O O . ILE B 1 139 ? -5.348 21.781 10.984 1 97.88 139 ILE B O 1
ATOM 2316 N N . LYS B 1 140 ? -5.457 19.562 10.992 1 97.75 140 LYS B N 1
ATOM 2317 C CA . LYS B 1 140 ? -5.438 19.344 12.438 1 97.75 140 LYS B CA 1
ATOM 2318 C C . LYS B 1 140 ? -4.469 18.234 12.82 1 97.75 140 LYS B C 1
ATOM 2320 O O . LYS B 1 140 ? -4.418 17.188 12.156 1 97.75 140 LYS B O 1
ATOM 2325 N N . PHE B 1 141 ? -3.672 18.438 13.836 1 97.56 141 PHE B N 1
ATOM 2326 C CA . PHE B 1 141 ? -2.686 17.484 14.32 1 97.56 141 PHE B CA 1
ATOM 2327 C C . PHE B 1 141 ? -3.102 16.906 15.672 1 97.56 141 PHE B C 1
ATOM 2329 O O . PHE B 1 141 ? -3.352 17.656 16.609 1 97.56 141 PHE B O 1
ATOM 2336 N N . ASP B 1 142 ? -3.211 15.609 15.766 1 96.31 142 ASP B N 1
ATOM 2337 C CA . ASP B 1 142 ? -3.334 14.906 17.047 1 96.31 142 ASP B CA 1
ATOM 2338 C C . ASP B 1 142 ? -1.966 14.477 17.562 1 96.31 142 ASP B C 1
ATOM 2340 O O . ASP B 1 142 ? -1.197 13.828 16.844 1 96.31 142 ASP B O 1
ATOM 2344 N N . ILE B 1 143 ? -1.688 14.82 18.719 1 94.88 143 ILE B N 1
ATOM 2345 C CA . ILE B 1 143 ? -0.346 14.695 19.281 1 94.88 143 ILE B CA 1
ATOM 2346 C C . ILE B 1 143 ? -0.379 13.758 20.484 1 94.88 143 ILE B C 1
ATOM 2348 O O . ILE B 1 143 ? -1.289 13.844 21.312 1 94.88 143 ILE B O 1
ATOM 2352 N N . ALA B 1 144 ? 0.591 12.812 20.516 1 91.88 144 ALA B N 1
ATOM 2353 C CA . ALA B 1 144 ? 0.707 11.852 21.609 1 91.88 144 ALA B CA 1
ATOM 2354 C C . ALA B 1 144 ? 1.209 12.531 22.875 1 91.88 144 ALA B C 1
ATOM 2356 O O . ALA B 1 144 ? 2.305 12.227 23.359 1 91.88 144 ALA B O 1
ATOM 2357 N N . ALA B 1 145 ? 0.521 13.477 23.422 1 88.94 145 ALA B N 1
ATOM 2358 C CA . ALA B 1 145 ? 0.83 14.188 24.672 1 88.94 145 ALA B CA 1
ATOM 2359 C C . ALA B 1 145 ? -0.42 14.359 25.531 1 88.94 145 ALA B C 1
ATOM 2361 O O . ALA B 1 145 ? -1.538 14.383 25.016 1 88.94 145 ALA B O 1
ATOM 2362 N N . THR B 1 146 ? -0.173 14.398 26.766 1 84.06 146 THR B N 1
ATOM 2363 C CA . THR B 1 146 ? -1.289 14.578 27.688 1 84.06 146 THR B CA 1
ATOM 2364 C C . THR B 1 146 ? -1.444 16.047 28.078 1 84.06 146 THR B C 1
ATOM 2366 O O . THR B 1 146 ? -2.486 16.453 28.594 1 84.06 146 THR B O 1
ATOM 2369 N N . ASN B 1 147 ? -0.34 16.734 27.922 1 81.88 147 ASN B N 1
ATOM 2370 C CA . ASN B 1 147 ? -0.379 18.172 28.172 1 81.88 147 ASN B CA 1
ATOM 2371 C C . ASN B 1 147 ? 0.6 18.922 27.266 1 81.88 147 ASN B C 1
ATOM 2373 O O . ASN B 1 147 ? 1.29 18.312 26.453 1 81.88 147 ASN B O 1
ATOM 2377 N N . TRP B 1 148 ? 0.606 20.219 27.391 1 82 148 TRP B N 1
ATOM 2378 C CA . TRP B 1 148 ? 1.321 21.078 26.469 1 82 148 TRP B CA 1
ATOM 2379 C C . TRP B 1 148 ? 2.785 21.219 26.859 1 82 148 TRP B C 1
ATOM 2381 O O . TRP B 1 148 ? 3.555 21.922 26.203 1 82 148 TRP B O 1
ATOM 2391 N N . ASP B 1 149 ? 3.244 20.453 27.922 1 83.19 149 ASP B N 1
ATOM 2392 C CA . ASP B 1 149 ? 4.629 20.516 28.375 1 83.19 149 ASP B CA 1
ATOM 2393 C C . ASP B 1 149 ? 5.473 19.422 27.734 1 83.19 149 ASP B C 1
ATOM 2395 O O . ASP B 1 149 ? 6.582 19.141 28.188 1 83.19 149 ASP B O 1
ATOM 2399 N N . GLU B 1 150 ? 4.961 18.844 26.703 1 86.06 150 GLU B N 1
ATOM 2400 C CA . GLU B 1 150 ? 5.672 17.797 25.984 1 86.06 150 GLU B CA 1
ATOM 2401 C C . GLU B 1 150 ? 5.934 18.188 24.531 1 86.06 150 GLU B C 1
ATOM 2403 O O . GLU B 1 150 ? 5.387 17.578 23.609 1 86.06 150 GLU B O 1
ATOM 2408 N N . PRO B 1 151 ? 6.812 19.125 24.312 1 83.62 151 PRO B N 1
ATOM 2409 C CA . PRO B 1 151 ? 7.023 19.688 22.969 1 83.62 151 PRO B CA 1
ATOM 2410 C C . PRO B 1 151 ? 7.59 18.672 21.984 1 83.62 151 PRO B C 1
ATOM 2412 O O . PRO B 1 151 ? 7.465 18.844 20.766 1 83.62 151 PRO B O 1
ATOM 2415 N N . ASP B 1 152 ? 8.172 17.5 22.5 1 91.88 152 ASP B N 1
ATOM 2416 C CA . ASP B 1 152 ? 8.797 16.516 21.609 1 91.88 152 ASP B CA 1
ATOM 2417 C C . ASP B 1 152 ? 7.848 15.359 21.328 1 91.88 152 ASP B C 1
ATOM 2419 O O . ASP B 1 152 ? 8.242 14.367 20.703 1 91.88 152 ASP B O 1
ATOM 2423 N N . ALA B 1 153 ? 6.613 15.617 21.734 1 92.25 153 ALA B N 1
ATOM 2424 C CA . ALA B 1 153 ? 5.625 14.57 21.5 1 92.25 153 ALA B CA 1
ATOM 2425 C C . ALA B 1 153 ? 5.387 14.367 20.016 1 92.25 153 ALA B C 1
ATOM 2427 O O . ALA B 1 153 ? 5.375 15.336 19.234 1 92.25 153 ALA B O 1
ATOM 2428 N N . GLU B 1 154 ? 5.164 13.117 19.562 1 93.88 154 GLU B N 1
ATOM 2429 C CA . GLU B 1 154 ? 5.008 12.734 18.156 1 93.88 154 GLU B CA 1
ATOM 2430 C C . GLU B 1 154 ? 3.568 12.938 17.703 1 93.88 154 GLU B C 1
ATOM 2432 O O . GLU B 1 154 ? 2.641 12.953 18.516 1 93.88 154 GLU B O 1
ATOM 2437 N N . LEU B 1 155 ? 3.436 13.109 16.422 1 95.75 155 LEU B N 1
ATOM 2438 C CA . LEU B 1 155 ? 2.109 13.156 15.812 1 95.75 155 LEU B CA 1
ATOM 2439 C C . LEU B 1 155 ? 1.497 11.758 15.742 1 95.75 155 LEU B C 1
ATOM 2441 O O . LEU B 1 155 ? 2.152 10.812 15.297 1 95.75 155 LEU B O 1
ATOM 2445 N N . VAL B 1 156 ? 0.291 11.609 16.219 1 95.12 156 VAL B N 1
ATOM 2446 C CA . VAL B 1 156 ? -0.441 10.344 16.156 1 95.12 156 VAL B CA 1
ATOM 2447 C C . VAL B 1 156 ? -1.236 10.281 14.859 1 95.12 156 VAL B C 1
ATOM 2449 O O . VAL B 1 156 ? -1.27 9.234 14.195 1 95.12 156 VAL B O 1
ATOM 2452 N N . SER B 1 157 ? -1.878 11.359 14.531 1 96.81 157 SER B N 1
ATOM 2453 C CA . SER B 1 157 ? -2.654 11.453 13.297 1 96.81 157 SER B CA 1
ATOM 2454 C C . SER B 1 157 ? -2.818 12.898 12.852 1 96.81 157 SER B C 1
ATOM 2456 O O . SER B 1 157 ? -2.607 13.82 13.641 1 96.81 157 SER B O 1
ATOM 2458 N N . VAL B 1 158 ? -3.105 13.109 11.594 1 97.94 158 VAL B N 1
ATOM 2459 C CA . VAL B 1 158 ? -3.371 14.406 10.984 1 97.94 158 VAL B CA 1
ATOM 2460 C C . VAL B 1 158 ? -4.656 14.344 10.164 1 97.94 158 VAL B C 1
ATOM 2462 O O . VAL B 1 158 ? -4.836 13.438 9.344 1 97.94 158 VAL B O 1
ATOM 2465 N N . ALA B 1 159 ? -5.594 15.227 10.461 1 97.75 159 ALA B N 1
ATOM 2466 C CA . ALA B 1 159 ? -6.793 15.383 9.633 1 97.75 159 ALA B CA 1
ATOM 2467 C C . ALA B 1 159 ? -6.621 16.5 8.625 1 97.75 159 ALA B C 1
ATOM 2469 O O . ALA B 1 159 ? -6.191 17.609 8.977 1 97.75 159 ALA B O 1
ATOM 2470 N N . ILE B 1 160 ? -6.871 16.266 7.328 1 97.56 160 ILE B N 1
ATOM 2471 C CA . ILE B 1 160 ? -6.707 17.219 6.246 1 97.56 160 ILE B CA 1
ATOM 2472 C C . ILE B 1 160 ? -8.031 17.422 5.516 1 97.56 160 ILE B C 1
ATOM 2474 O O . ILE B 1 160 ? -8.688 16.438 5.137 1 97.56 160 ILE B O 1
ATOM 2478 N N . TRP B 1 161 ? -8.484 18.625 5.391 1 96.44 161 TRP B N 1
ATOM 2479 C CA . TRP B 1 161 ? -9.719 18.938 4.68 1 96.44 161 TRP B CA 1
ATOM 2480 C C . TRP B 1 161 ? -9.57 20.203 3.85 1 96.44 161 TRP B C 1
ATOM 2482 O O . TRP B 1 161 ? -8.5 20.828 3.84 1 96.44 161 TRP B O 1
ATOM 2492 N N . ASP B 1 162 ? -10.516 20.391 2.975 1 93.88 162 ASP B N 1
ATOM 2493 C CA . ASP B 1 162 ? -10.539 21.609 2.184 1 93.88 162 ASP B CA 1
ATOM 2494 C C . ASP B 1 162 ? -11.031 22.797 3.016 1 93.88 162 ASP B C 1
ATOM 2496 O O . ASP B 1 162 ? -12.211 22.859 3.367 1 93.88 162 ASP B O 1
ATOM 2500 N N . PRO B 1 163 ? -10.062 23.734 3.361 1 92.12 163 PRO B N 1
ATOM 2501 C CA . PRO B 1 163 ? -10.5 24.844 4.215 1 92.12 163 PRO B CA 1
ATOM 2502 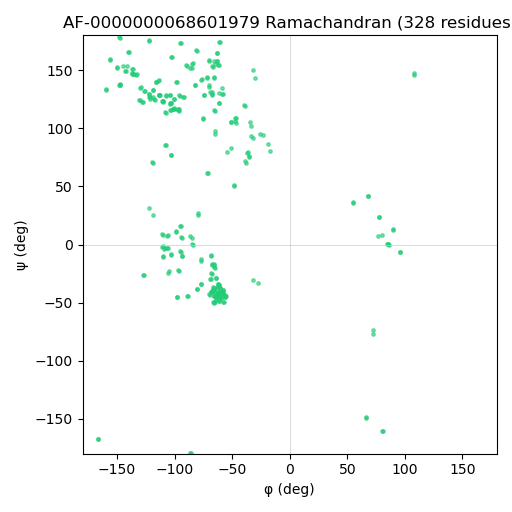C C . PRO B 1 163 ? -11.508 25.75 3.527 1 92.12 163 PRO B C 1
ATOM 2504 O O . PRO B 1 163 ? -12.227 26.5 4.195 1 92.12 163 PRO B O 1
ATOM 2507 N N . ASP B 1 164 ? -11.523 25.672 2.176 1 86.56 164 ASP B N 1
ATOM 2508 C CA . ASP B 1 164 ? -12.445 26.531 1.422 1 86.56 164 ASP B CA 1
ATOM 2509 C C . ASP B 1 164 ? -13.758 25.797 1.143 1 86.56 164 ASP B C 1
ATOM 2511 O O . ASP B 1 164 ? -14.688 26.391 0.582 1 86.56 164 ASP B O 1
ATOM 2515 N N . GLY B 1 165 ? -13.734 24.5 1.438 1 69.5 165 GLY B N 1
ATOM 2516 C CA . GLY B 1 165 ? -14.914 23.719 1.092 1 69.5 165 GLY B CA 1
ATOM 2517 C C . GLY B 1 165 ? -16.125 24.047 1.942 1 69.5 165 GLY B C 1
ATOM 2518 O O . GLY B 1 165 ? -15.984 24.562 3.053 1 69.5 165 GLY B O 1
ATOM 2519 N N . ASP B 1 166 ? -17.297 24.234 1.655 1 53.09 166 ASP B N 1
ATOM 2520 C CA . ASP B 1 166 ? -18.562 24.641 2.248 1 53.09 166 ASP B CA 1
ATOM 2521 C C . ASP B 1 166 ? -19.062 23.594 3.244 1 53.09 166 ASP B C 1
ATOM 2523 O O . ASP B 1 166 ? -18.812 22.391 3.082 1 53.09 166 ASP B O 1
#

Solvent-accessible surface area (backbone atoms only — not comparable to full-atom values): 17314 Å² total; per-residue (Å²): 132,82,73,78,77,74,71,69,76,75,77,72,69,50,71,38,29,50,26,44,60,55,15,48,66,29,43,73,86,32,70,40,37,49,46,21,54,31,39,36,37,50,46,51,46,54,40,56,80,86,28,56,51,70,50,85,93,42,36,33,36,44,33,25,35,70,62,5,34,35,40,32,20,51,74,51,20,31,52,36,40,34,38,26,12,76,75,40,86,82,70,39,38,52,38,57,55,66,52,91,52,74,82,42,53,62,83,32,25,53,45,45,43,38,69,53,68,45,83,57,74,44,69,47,66,60,71,73,35,28,36,43,28,32,58,89,71,16,37,32,39,34,29,62,24,52,55,90,89,42,49,78,24,42,32,30,32,35,42,39,38,56,54,82,59,131,133,82,74,77,77,74,70,68,77,74,77,71,68,49,71,38,28,49,27,43,60,57,14,48,67,29,42,72,86,31,68,42,38,48,46,21,55,33,38,37,34,49,46,48,46,53,43,55,81,85,29,59,49,70,51,84,92,39,38,33,36,45,35,28,36,69,62,6,33,37,39,32,20,51,73,52,20,29,51,36,40,34,37,27,13,77,74,41,87,81,71,37,37,51,35,58,54,65,51,90,51,74,80,43,54,60,83,32,25,53,46,46,42,39,70,53,68,44,81,58,74,45,69,49,69,58,71,71,36,28,34,44,28,31,56,90,72,16,38,33,40,34,29,61,23,51,55,91,90,44,49,77,23,43,33,28,32,34,44,39,39,56,56,83,60,132

pLDDT: mean 83.93, std 15.76, range [30.19, 97.94]

Sequence (332 aa):
MELPSTSEPVERDGPVVRALRRALGARENSEEVLDFLRALSVSSSVAGEDDRKTFGTTTTYVNHRNLGVSMCFENGTLDTVHAYGRTNKDGYVAYAGELPVGGVTMRSTARDVVKALGEPTSKGGAGRMIWLSYEHLGIKFDIAATNWDEPDAELVSVAIWDPDGDMELPSTSEPVERDGPVVRALRRALGARENSEEVLDFLRALSVSSSVAGEDDRKTFGTTTTYVNHRNLGVSMCFENGTLDTVHAYGRTNKDGYVAYAGELPVGGVTMRSTARDVVKALGEPTSKGGAGRMIWLSYEHLGIKFDIAATNWDEPDAELVSVAIWDPDGD

InterPro domains:
  IPR045657 Immunity protein CdiI, Gammaproteobacteria-type [PF19929] (54-129)